Protein AF-A0A5D0UUR9-F1 (afdb_monomer)

Nearest PDB structures (foldseek):
  7r0c-assembly1_A  TM=2.322E-01  e=1.728E+00  Homo sapiens
  8qb9-assembly1_A  TM=2.036E-01  e=1.994E+00  Saccharomyces cerevisiae
  5xr8-assembly1_A  TM=3.661E-01  e=6.906E+00  Homo sapiens

Mean predicted aligned error: 9.91 Å

Sequence (219 aa):
MSGCPGSVRPGIATQAVNAEHLAERYQQFMIVAFGEAILASGGQFAAFGFKPNRVIALVLAFAITALLWRIYFYRAGLLLPAVIAASARPAVFARSASYAHLLMAGGIVLSSVGDEIIINHPFAKPNLVWSAVILCGPAIYLAGRARLDYLSFSRVALSRVIGLLVLVALAPVVAFLPPILIAVVAVVILLIIATSDTVSWQFRPSKPTPPPPRERYRG

Solvent-accessible surface area (backbone atoms only — not comparable to full-atom values): 11690 Å² total; per-residue (Å²): 136,85,79,78,80,77,84,76,75,75,53,72,67,60,47,36,54,54,31,43,58,51,52,50,52,53,51,54,54,49,52,51,42,52,50,50,30,52,50,52,42,49,51,51,49,67,76,74,51,97,45,73,73,35,53,52,27,45,52,42,42,48,46,40,53,52,40,53,50,48,54,53,60,56,70,50,82,83,44,50,40,61,41,44,52,72,39,96,52,47,72,62,49,51,55,55,47,50,54,19,51,52,36,26,43,52,10,43,55,39,27,33,59,19,28,46,47,20,39,77,40,33,82,40,78,50,39,53,68,60,42,48,42,43,47,45,6,58,45,39,23,47,53,16,49,40,52,44,36,30,67,44,40,60,45,59,60,64,61,51,58,49,46,43,50,49,55,60,65,41,47,77,66,40,26,74,35,28,42,42,56,45,43,51,51,51,38,51,53,45,48,52,42,49,49,50,52,58,52,46,47,79,78,48,79,74,73,85,43,60,65,77,80,80,81,72,78,92,123

Secondary structure (DSSP, 8-state):
-PPPPP--PPPHHHHHHHHHHHHHHHHHHHHHHHHHHHHHHHHHHHHH---HHHHHHHHHHHHHHHHHHHHHHHHHHHHHHHHHHT-S-HHHHHHHHHHHHHHHHHHHHHHHHHHHHHHH-TTPPP-HHHHHHHHHHHHHHHHHHHHHHHHHHSS--HHHHHHHHHHHHHHHHHTTS-HHHHHHHHHHHHHHHHHHHHHHHHH--PPP-PPPP------

Radius of gyration: 20.47 Å; Cα co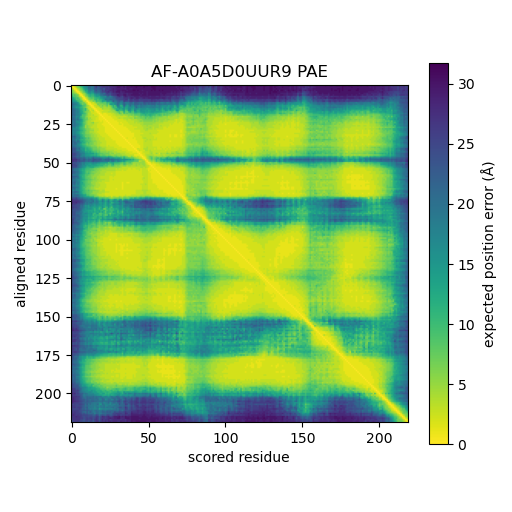ntacts (8 Å, |Δi|>4): 259; chains: 1; bounding box: 64×39×64 Å

Structure (mmCIF, N/CA/C/O backbone):
data_AF-A0A5D0UUR9-F1
#
_entry.id   AF-A0A5D0UUR9-F1
#
loop_
_ato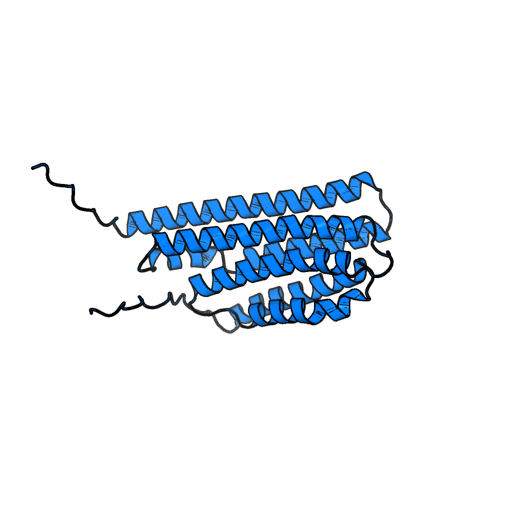m_site.group_PDB
_atom_site.id
_atom_site.type_symbol
_atom_site.label_atom_id
_atom_site.label_alt_id
_atom_site.label_comp_id
_atom_site.label_asym_id
_atom_site.label_entity_id
_atom_site.label_seq_id
_atom_site.pdbx_PDB_ins_code
_atom_site.Cartn_x
_atom_site.Cartn_y
_atom_site.Cartn_z
_atom_site.occupancy
_atom_site.B_iso_or_equiv
_atom_site.auth_seq_id
_atom_site.auth_comp_id
_atom_site.auth_asym_id
_atom_site.auth_atom_id
_atom_site.pdbx_PDB_model_num
ATOM 1 N N . MET A 1 1 ? 46.144 20.597 -26.859 1.00 42.66 1 MET A N 1
ATOM 2 C CA . MET A 1 1 ? 44.738 20.177 -27.055 1.00 42.66 1 MET A CA 1
ATOM 3 C C . MET A 1 1 ? 44.609 18.768 -26.499 1.00 42.66 1 MET A C 1
ATOM 5 O O . MET A 1 1 ? 45.017 17.821 -27.154 1.00 42.66 1 MET A O 1
ATOM 9 N N . SER A 1 2 ? 44.184 18.645 -25.243 1.00 46.72 2 SER A N 1
ATOM 10 C CA . SER A 1 2 ? 44.107 17.363 -24.534 1.00 46.72 2 SER A CA 1
ATOM 11 C C . SER A 1 2 ? 42.832 16.629 -24.948 1.00 46.72 2 SER A C 1
ATOM 13 O O . SER A 1 2 ? 41.733 17.139 -24.740 1.00 46.72 2 SER A O 1
ATOM 15 N N . GLY A 1 3 ? 42.984 15.470 -25.590 1.00 46.88 3 GLY A N 1
ATOM 16 C CA . GLY A 1 3 ? 41.871 14.630 -26.026 1.00 46.88 3 GLY A CA 1
ATOM 17 C C . GLY A 1 3 ? 41.059 14.127 -24.835 1.00 46.88 3 GLY A C 1
ATOM 18 O O . GLY A 1 3 ? 41.612 13.558 -23.896 1.00 46.88 3 GLY A O 1
ATOM 19 N N . CYS A 1 4 ? 39.745 14.348 -24.866 1.00 56.00 4 CYS A N 1
ATOM 20 C CA . CYS A 1 4 ? 38.829 13.736 -23.909 1.00 56.00 4 CYS A CA 1
ATOM 21 C C . CYS A 1 4 ? 38.837 12.206 -24.093 1.00 56.00 4 CYS A C 1
ATOM 23 O O . CYS A 1 4 ? 38.733 11.746 -25.235 1.00 56.00 4 CYS A O 1
ATOM 25 N N . PRO A 1 5 ? 38.925 11.409 -23.012 1.00 57.78 5 PRO A N 1
ATOM 26 C CA . PRO A 1 5 ? 38.877 9.958 -23.110 1.00 57.78 5 PRO A CA 1
ATOM 27 C C . PRO A 1 5 ? 37.501 9.521 -23.615 1.00 57.78 5 PRO A C 1
ATOM 29 O O . PRO A 1 5 ? 36.468 9.982 -23.123 1.00 57.78 5 PRO A O 1
ATOM 32 N N . GLY A 1 6 ? 37.500 8.626 -24.603 1.00 49.22 6 GLY A N 1
ATOM 33 C CA . GLY A 1 6 ? 36.290 8.026 -25.148 1.00 49.22 6 GLY A CA 1
ATOM 34 C C . GLY A 1 6 ? 35.464 7.355 -24.052 1.00 49.22 6 GLY A C 1
ATOM 35 O O . GLY A 1 6 ? 35.994 6.641 -23.200 1.00 49.22 6 GLY A O 1
ATOM 36 N N . SER A 1 7 ? 34.153 7.586 -24.075 1.00 55.91 7 SER A N 1
ATOM 37 C CA . SER A 1 7 ? 33.206 6.901 -23.205 1.00 55.91 7 SER A CA 1
ATOM 38 C C . SER A 1 7 ? 33.196 5.409 -23.543 1.00 55.91 7 SER A C 1
ATOM 40 O O . SER A 1 7 ? 32.555 4.957 -24.492 1.00 55.91 7 SER A O 1
ATOM 42 N N . VAL A 1 8 ? 33.944 4.624 -22.768 1.00 60.78 8 VAL A N 1
ATOM 43 C CA . VAL A 1 8 ? 33.889 3.164 -22.835 1.00 60.78 8 VAL A CA 1
ATOM 44 C C . VAL A 1 8 ? 32.471 2.757 -22.447 1.00 60.78 8 VAL A C 1
ATOM 46 O O . VAL A 1 8 ? 32.043 2.949 -21.307 1.00 60.78 8 VAL A O 1
ATOM 49 N N . ARG A 1 9 ? 31.707 2.235 -23.413 1.00 58.38 9 ARG A N 1
ATOM 50 C CA . ARG A 1 9 ? 30.417 1.610 -23.119 1.00 58.38 9 ARG A CA 1
ATOM 51 C C . ARG A 1 9 ? 30.704 0.406 -22.219 1.00 58.38 9 ARG A C 1
ATOM 53 O O . ARG A 1 9 ? 31.505 -0.438 -22.622 1.00 58.38 9 ARG A O 1
ATOM 60 N N . PRO A 1 10 ? 30.116 0.325 -21.015 1.00 58.34 10 PRO A N 1
ATOM 61 C CA . PRO A 1 10 ? 30.354 -0.809 -20.135 1.00 58.34 10 PRO A CA 1
ATOM 62 C C . PRO A 1 10 ? 29.963 -2.106 -20.849 1.00 58.34 10 PRO A C 1
ATOM 64 O O . PRO A 1 10 ? 28.965 -2.150 -21.572 1.00 58.34 10 PRO A O 1
ATOM 67 N N . GLY A 1 11 ? 30.766 -3.155 -20.661 1.00 67.00 11 GLY A N 1
ATOM 68 C CA . GLY A 1 11 ? 30.453 -4.482 -21.182 1.00 67.00 11 GLY A CA 1
ATOM 69 C C . GLY A 1 11 ? 29.135 -5.002 -20.602 1.00 67.00 11 GLY A C 1
ATOM 70 O O . GLY A 1 11 ? 28.761 -4.660 -19.478 1.00 67.00 11 GLY A O 1
ATOM 71 N N . ILE A 1 12 ? 28.439 -5.857 -21.357 1.00 63.25 12 ILE A N 1
ATOM 72 C CA . ILE A 1 12 ? 27.121 -6.411 -20.989 1.00 63.25 12 ILE A CA 1
ATOM 73 C C . ILE A 1 12 ? 27.153 -7.063 -19.591 1.00 63.25 12 ILE A C 1
ATOM 75 O O . ILE A 1 12 ? 26.223 -6.887 -18.807 1.00 63.25 12 ILE A O 1
ATOM 79 N N . ALA A 1 13 ? 28.256 -7.735 -19.240 1.00 65.25 13 ALA A N 1
ATOM 80 C CA . ALA A 1 13 ? 28.459 -8.337 -17.921 1.00 65.25 13 ALA A CA 1
ATOM 81 C C . ALA A 1 13 ? 28.504 -7.297 -16.784 1.00 65.25 13 ALA A C 1
ATOM 83 O O . ALA A 1 13 ? 27.820 -7.452 -15.776 1.00 65.25 13 ALA A O 1
ATOM 84 N N . THR A 1 14 ? 29.239 -6.193 -16.954 1.00 69.69 14 THR A N 1
ATOM 85 C CA . THR A 1 14 ? 29.324 -5.112 -15.954 1.00 69.69 14 THR A CA 1
ATOM 86 C C . THR A 1 14 ? 27.973 -4.419 -15.761 1.00 69.69 14 THR A C 1
ATOM 88 O O . THR A 1 14 ? 27.613 -4.032 -14.650 1.00 69.69 14 THR A O 1
ATOM 91 N N . GLN A 1 15 ? 27.192 -4.287 -16.836 1.00 67.81 15 GLN A N 1
ATOM 92 C CA . GLN A 1 15 ? 25.845 -3.725 -16.778 1.00 67.81 15 GLN A CA 1
ATOM 93 C C . GLN A 1 15 ? 24.865 -4.633 -16.017 1.00 67.81 15 GLN A C 1
ATOM 95 O O . GLN A 1 15 ? 24.049 -4.122 -15.250 1.00 67.81 15 GLN A O 1
ATOM 100 N N . ALA A 1 16 ? 24.960 -5.955 -16.187 1.00 67.56 16 ALA A N 1
ATOM 101 C CA . ALA A 1 16 ? 24.141 -6.922 -15.456 1.00 67.56 16 ALA A CA 1
ATOM 102 C C . ALA A 1 16 ? 24.462 -6.935 -13.950 1.00 67.56 16 ALA A C 1
ATOM 104 O O . ALA A 1 16 ? 23.550 -6.840 -13.132 1.00 67.56 16 ALA A O 1
ATOM 105 N N . VAL A 1 17 ? 25.749 -6.940 -13.584 1.00 72.38 17 VAL A N 1
ATOM 106 C CA . VAL A 1 17 ? 26.187 -6.903 -12.175 1.00 72.38 17 VAL A CA 1
ATOM 107 C C . VAL A 1 17 ? 25.712 -5.624 -11.476 1.00 72.38 17 VAL A C 1
ATOM 109 O O . VAL A 1 17 ? 25.183 -5.678 -10.367 1.00 72.38 17 VAL A O 1
ATOM 112 N N . ASN A 1 18 ? 25.829 -4.464 -12.130 1.00 74.75 18 ASN A N 1
ATOM 113 C CA . ASN A 1 18 ? 2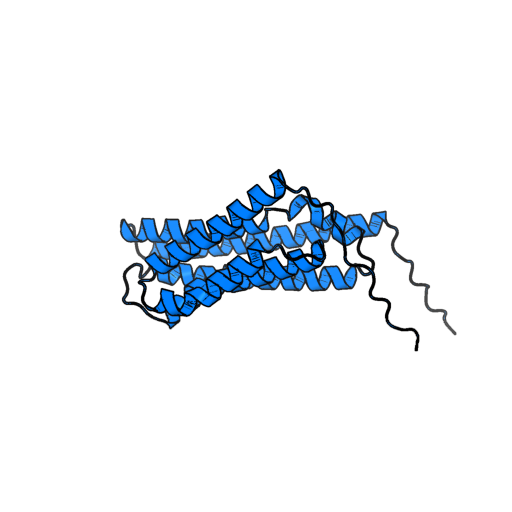5.340 -3.200 -11.567 1.00 74.75 18 ASN A CA 1
ATOM 114 C C . ASN A 1 18 ? 23.812 -3.180 -11.389 1.00 74.75 18 ASN A C 1
ATOM 116 O O . ASN A 1 18 ? 23.310 -2.569 -10.445 1.00 74.75 18 ASN A O 1
ATOM 120 N N . ALA A 1 19 ? 23.067 -3.832 -12.286 1.00 70.94 19 ALA A N 1
ATOM 121 C CA . ALA A 1 19 ? 21.615 -3.948 -12.190 1.00 70.94 19 ALA A CA 1
ATOM 122 C C . ALA A 1 19 ? 21.176 -4.796 -10.988 1.00 70.94 19 ALA A C 1
ATOM 124 O O . ALA A 1 19 ? 20.230 -4.427 -10.293 1.00 70.94 19 ALA A O 1
ATOM 125 N N . GLU A 1 20 ? 21.877 -5.899 -10.735 1.00 77.62 20 GLU A N 1
ATOM 126 C CA . GLU A 1 20 ? 21.632 -6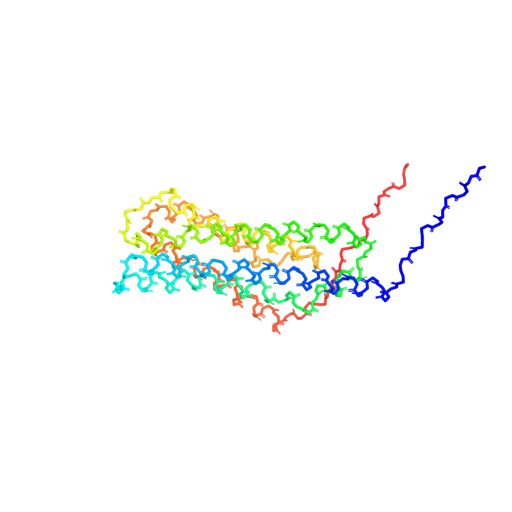.791 -9.601 1.00 77.62 20 GLU A CA 1
ATOM 127 C C . GLU A 1 20 ? 21.885 -6.087 -8.262 1.00 77.62 20 GLU A C 1
ATOM 129 O O . GLU A 1 20 ? 20.995 -6.044 -7.415 1.00 77.62 20 GLU A O 1
ATOM 134 N N . HIS A 1 21 ? 23.026 -5.406 -8.120 1.00 83.81 21 HIS A N 1
ATOM 135 C CA . HIS A 1 21 ? 23.342 -4.637 -6.910 1.00 83.81 21 HIS A CA 1
ATOM 136 C C . HIS A 1 21 ? 22.329 -3.512 -6.642 1.00 83.81 21 HIS A C 1
ATOM 138 O O . HIS A 1 21 ? 21.994 -3.220 -5.494 1.00 83.81 21 HIS A O 1
ATOM 144 N N . LEU A 1 22 ? 21.829 -2.843 -7.688 1.00 81.50 22 LEU A N 1
ATOM 145 C CA . LEU A 1 22 ? 20.779 -1.832 -7.528 1.00 81.50 22 LEU A CA 1
ATOM 146 C C . LEU A 1 22 ? 19.453 -2.454 -7.077 1.00 81.50 22 LEU A C 1
ATOM 148 O O . LEU A 1 22 ? 18.794 -1.894 -6.201 1.00 81.50 22 LEU A O 1
ATOM 152 N N . ALA A 1 23 ? 19.072 -3.598 -7.648 1.00 80.06 23 ALA A N 1
ATOM 153 C CA . ALA A 1 23 ? 17.872 -4.324 -7.242 1.00 80.06 23 ALA A CA 1
ATOM 154 C C . ALA A 1 23 ? 17.944 -4.752 -5.768 1.00 80.06 23 ALA A C 1
ATOM 156 O O . ALA A 1 23 ? 16.978 -4.553 -5.029 1.00 80.06 23 ALA A O 1
ATOM 157 N N . GLU A 1 24 ? 19.101 -5.245 -5.323 1.00 85.62 24 GLU A N 1
ATOM 158 C CA . GLU A 1 24 ? 19.341 -5.606 -3.925 1.00 85.62 24 GLU A CA 1
ATOM 159 C C . GLU A 1 24 ? 19.148 -4.407 -2.988 1.00 85.62 24 GLU A C 1
ATOM 161 O O . GLU A 1 24 ? 18.409 -4.498 -2.007 1.00 85.62 24 GLU A O 1
ATOM 166 N N . ARG A 1 25 ? 19.720 -3.243 -3.324 1.00 90.75 25 ARG A N 1
ATOM 167 C CA . ARG A 1 25 ? 19.555 -2.013 -2.527 1.00 90.75 25 ARG A CA 1
ATOM 168 C C . ARG A 1 25 ? 18.096 -1.583 -2.410 1.00 90.75 25 ARG A C 1
ATOM 170 O O . ARG A 1 25 ? 17.661 -1.188 -1.330 1.00 90.75 25 ARG A O 1
ATOM 177 N N . TYR A 1 26 ? 17.326 -1.657 -3.497 1.00 88.00 26 TYR A N 1
ATOM 178 C CA . TYR A 1 26 ? 15.896 -1.345 -3.443 1.00 88.00 26 TYR A CA 1
ATOM 179 C C . TYR A 1 26 ? 15.133 -2.331 -2.557 1.00 88.00 26 TYR A C 1
ATOM 181 O O . TYR A 1 26 ? 14.267 -1.920 -1.787 1.00 88.00 26 TYR A O 1
ATOM 189 N N . GLN A 1 27 ? 15.472 -3.619 -2.619 1.00 88.94 27 GLN A N 1
ATOM 190 C CA . GLN A 1 27 ? 14.879 -4.630 -1.751 1.00 88.94 27 GLN A CA 1
ATOM 191 C C . GLN A 1 27 ? 15.210 -4.383 -0.277 1.00 88.94 27 GLN A C 1
ATOM 193 O O . GLN A 1 27 ? 14.298 -4.401 0.545 1.00 88.94 27 GLN A O 1
ATOM 198 N N . GLN A 1 28 ? 16.470 -4.100 0.053 1.00 92.19 28 GLN A N 1
ATOM 199 C CA . GLN A 1 28 ? 16.895 -3.764 1.414 1.00 92.19 28 GLN A CA 1
ATOM 200 C C . GLN A 1 28 ? 16.144 -2.539 1.945 1.00 92.19 28 GLN A C 1
ATOM 202 O O . GLN A 1 28 ? 15.579 -2.586 3.035 1.00 92.19 28 GLN A O 1
ATOM 207 N N . PHE A 1 29 ? 16.056 -1.473 1.146 1.00 93.00 29 PHE A N 1
ATOM 208 C CA . PHE A 1 29 ? 15.317 -0.265 1.511 1.00 93.00 29 PHE A CA 1
ATOM 209 C C . PHE A 1 29 ? 13.837 -0.548 1.804 1.00 93.00 29 PHE A C 1
ATOM 211 O O . PHE A 1 29 ? 13.295 -0.075 2.801 1.00 93.00 29 PHE A O 1
ATOM 218 N N . MET A 1 30 ? 13.185 -1.364 0.974 1.00 93.19 30 MET A N 1
ATOM 219 C CA . MET A 1 30 ? 11.782 -1.725 1.180 1.00 93.19 30 MET A CA 1
ATOM 220 C C . MET A 1 30 ? 11.582 -2.619 2.406 1.00 93.19 30 MET A C 1
ATOM 222 O O . MET A 1 30 ? 10.599 -2.437 3.119 1.00 93.19 30 MET A O 1
ATOM 226 N N . ILE A 1 31 ? 12.503 -3.547 2.687 1.00 94.19 31 ILE A N 1
ATOM 227 C CA . ILE A 1 31 ? 12.471 -4.361 3.914 1.00 94.19 31 ILE A CA 1
ATOM 228 C C . ILE A 1 31 ? 12.527 -3.460 5.150 1.00 94.19 31 ILE A C 1
ATOM 230 O O . ILE A 1 31 ? 11.724 -3.645 6.060 1.00 94.19 31 ILE A O 1
ATOM 234 N N . VAL A 1 32 ? 13.416 -2.462 5.160 1.00 95.94 32 VAL A N 1
ATOM 235 C CA . VAL A 1 32 ? 13.508 -1.489 6.260 1.00 95.94 32 VAL A CA 1
ATOM 236 C C . VAL A 1 32 ? 12.204 -0.705 6.405 1.00 95.94 32 VAL A C 1
ATOM 238 O O . VAL A 1 32 ? 11.679 -0.617 7.509 1.00 95.94 32 VAL A O 1
ATOM 241 N N . ALA A 1 33 ? 11.631 -0.202 5.306 1.00 96.00 33 ALA A N 1
ATOM 242 C CA . ALA A 1 33 ? 10.366 0.535 5.348 1.00 96.00 33 ALA A CA 1
ATOM 243 C C . ALA A 1 33 ? 9.202 -0.309 5.906 1.00 96.00 33 ALA A C 1
ATOM 245 O O . ALA A 1 33 ? 8.415 0.180 6.713 1.00 96.00 33 ALA A O 1
ATOM 246 N N . PHE A 1 34 ? 9.101 -1.583 5.512 1.00 96.06 34 PHE A N 1
ATOM 247 C CA . PHE A 1 34 ? 8.108 -2.503 6.074 1.00 96.06 34 PHE A CA 1
ATOM 248 C C . PHE A 1 34 ? 8.365 -2.802 7.553 1.00 96.06 34 PHE A C 1
ATOM 250 O O . PHE A 1 34 ? 7.416 -2.841 8.333 1.00 96.06 34 PHE A O 1
ATOM 257 N N . GLY A 1 35 ? 9.628 -2.993 7.941 1.00 95.81 35 GLY A N 1
ATOM 258 C CA . GLY A 1 35 ? 10.014 -3.187 9.337 1.00 95.81 35 GLY A CA 1
ATOM 259 C C . GLY A 1 35 ? 9.592 -2.009 10.211 1.00 95.81 35 GLY A C 1
ATOM 260 O O . GLY A 1 35 ? 8.958 -2.214 11.242 1.00 95.81 35 GLY A O 1
ATOM 261 N N . GLU A 1 36 ? 9.855 -0.786 9.753 1.00 96.06 36 GLU A N 1
ATOM 262 C CA . GLU A 1 36 ? 9.478 0.440 10.460 1.00 96.06 36 GLU A CA 1
ATOM 263 C C . GLU A 1 36 ? 7.958 0.563 10.635 1.00 96.06 36 GLU A C 1
ATOM 265 O O . GLU A 1 36 ? 7.486 0.847 11.732 1.00 96.06 36 GLU A O 1
ATOM 270 N N . ALA A 1 37 ? 7.166 0.265 9.598 1.00 94.56 37 ALA A N 1
ATOM 271 C CA . ALA A 1 37 ? 5.704 0.292 9.700 1.00 94.56 37 ALA A CA 1
ATOM 272 C C . ALA A 1 37 ? 5.149 -0.742 10.701 1.00 94.56 37 ALA A C 1
ATOM 274 O O . ALA A 1 37 ? 4.213 -0.448 11.453 1.00 94.56 37 ALA A O 1
ATOM 275 N N . ILE A 1 38 ? 5.742 -1.942 10.751 1.00 94.06 38 ILE A N 1
ATOM 276 C CA . ILE A 1 38 ? 5.371 -2.984 11.722 1.00 94.06 38 ILE A CA 1
ATOM 277 C C . ILE A 1 38 ? 5.730 -2.544 13.146 1.00 94.06 38 ILE A C 1
ATOM 279 O O . ILE A 1 38 ? 4.906 -2.687 14.051 1.00 94.06 38 ILE A O 1
ATOM 283 N N . LEU A 1 39 ? 6.931 -1.991 13.351 1.00 94.88 39 LEU A N 1
ATOM 284 C CA . LEU A 1 39 ? 7.368 -1.479 14.653 1.00 94.88 39 LEU A CA 1
ATOM 285 C C . LEU A 1 39 ? 6.486 -0.322 15.128 1.00 94.88 39 LEU A C 1
ATOM 287 O O . LEU A 1 39 ? 6.065 -0.323 16.284 1.00 94.88 39 LEU A O 1
ATOM 291 N N . ALA A 1 40 ? 6.140 0.611 14.237 1.00 93.19 40 ALA A N 1
ATOM 292 C CA . ALA A 1 40 ? 5.228 1.711 14.533 1.00 93.19 40 ALA A CA 1
ATOM 293 C C . ALA A 1 40 ? 3.856 1.192 14.994 1.00 93.19 40 ALA A C 1
ATOM 295 O O . ALA A 1 40 ? 3.376 1.575 16.062 1.00 93.19 40 ALA A O 1
ATOM 296 N N . SER A 1 41 ? 3.262 0.249 14.255 1.00 90.88 41 SER A N 1
ATOM 297 C CA . SER A 1 41 ? 1.981 -0.376 14.621 1.00 90.88 41 SER A CA 1
ATOM 298 C C . SER A 1 41 ? 2.046 -1.115 15.963 1.00 90.88 41 SER A C 1
ATOM 300 O O . SER A 1 41 ? 1.147 -0.992 16.799 1.00 90.88 41 SER A O 1
ATOM 302 N N . GLY A 1 42 ? 3.127 -1.866 16.201 1.00 89.50 42 GLY A N 1
ATOM 303 C CA . GLY A 1 42 ? 3.360 -2.571 17.462 1.00 89.50 42 GLY A CA 1
ATOM 304 C C . GLY A 1 42 ? 3.522 -1.620 18.649 1.00 89.50 42 GLY A C 1
ATOM 305 O O . GLY A 1 42 ? 2.959 -1.870 19.715 1.00 89.50 42 GLY A O 1
ATOM 306 N N . GLY A 1 43 ? 4.226 -0.501 18.453 1.00 89.75 43 GLY A N 1
ATOM 307 C CA . GLY A 1 43 ? 4.396 0.551 19.455 1.00 89.75 43 GLY A CA 1
ATOM 308 C C . GLY A 1 43 ? 3.070 1.189 19.866 1.00 89.75 43 GLY A C 1
ATOM 309 O O . GLY A 1 43 ? 2.802 1.324 21.060 1.00 89.75 43 GLY A O 1
ATOM 310 N N . GLN A 1 44 ? 2.200 1.489 18.895 1.00 86.19 44 GLN A N 1
ATOM 311 C CA . GLN A 1 44 ? 0.845 1.985 19.166 1.00 86.19 44 GLN A CA 1
ATOM 312 C C . GLN A 1 44 ? 0.050 0.984 20.012 1.00 86.19 44 GLN A C 1
ATOM 314 O O . GLN A 1 44 ? -0.522 1.330 21.044 1.00 86.19 44 GLN A O 1
ATOM 319 N N . PHE A 1 45 ? 0.064 -0.294 19.643 1.00 84.44 45 PHE A N 1
ATOM 320 C CA . PHE A 1 45 ? -0.656 -1.313 20.403 1.00 84.44 45 PHE A CA 1
ATOM 321 C C . PHE A 1 45 ? -0.123 -1.481 21.839 1.00 84.44 45 PHE A C 1
ATOM 323 O O . PHE A 1 45 ? -0.913 -1.558 22.787 1.00 84.44 45 PHE A O 1
ATOM 330 N N . ALA A 1 46 ? 1.202 -1.484 22.015 1.00 86.88 46 ALA A N 1
ATOM 331 C CA . ALA A 1 46 ? 1.847 -1.611 23.321 1.00 86.88 46 ALA A CA 1
ATOM 332 C C . ALA A 1 46 ? 1.516 -0.441 24.264 1.00 86.88 46 ALA A C 1
ATOM 334 O O . ALA A 1 46 ? 1.311 -0.661 25.457 1.00 86.88 46 ALA A O 1
ATOM 335 N N . ALA A 1 47 ? 1.409 0.781 23.736 1.00 81.88 47 ALA A N 1
ATOM 336 C CA . ALA A 1 47 ? 1.141 1.981 24.528 1.00 81.88 47 ALA A CA 1
ATOM 337 C C . ALA A 1 47 ? -0.280 2.030 25.116 1.00 81.88 47 ALA A C 1
ATOM 339 O O . ALA A 1 47 ? -0.483 2.590 26.192 1.00 81.88 47 ALA A O 1
ATOM 340 N N . PHE A 1 48 ? -1.275 1.448 24.434 1.00 72.56 48 PHE A N 1
ATOM 341 C CA . PHE A 1 48 ? -2.684 1.635 24.799 1.00 72.56 48 PHE A CA 1
ATOM 342 C C . PHE A 1 48 ? -3.392 0.367 25.324 1.00 72.56 48 PHE A C 1
ATOM 344 O O . PHE A 1 48 ? -4.503 0.470 25.853 1.00 72.56 48 PHE A O 1
ATOM 351 N N . GLY A 1 49 ? -2.774 -0.814 25.254 1.00 71.81 49 GLY A N 1
ATOM 352 C CA . GLY A 1 49 ? -3.191 -2.013 25.998 1.00 71.81 49 GLY A CA 1
ATOM 353 C C . GLY A 1 49 ? -4.133 -2.993 25.276 1.00 71.81 49 GLY A C 1
ATOM 354 O O . GLY A 1 49 ? -4.778 -2.685 24.270 1.00 71.81 49 GLY A O 1
ATOM 355 N N . PHE A 1 50 ? -4.234 -4.201 25.843 1.00 76.50 50 PHE A N 1
ATOM 356 C CA . PHE A 1 50 ? -4.823 -5.412 25.249 1.00 76.50 50 PHE A CA 1
ATOM 357 C C . PHE A 1 50 ? -6.356 -5.489 25.365 1.00 76.50 50 PHE A C 1
ATOM 359 O O . PHE A 1 50 ? -6.907 -6.326 26.079 1.00 76.50 50 PHE A O 1
ATOM 366 N N . LYS A 1 51 ? -7.082 -4.631 24.642 1.00 85.62 51 LYS A N 1
ATOM 367 C CA . LYS A 1 51 ? -8.535 -4.812 24.447 1.00 85.62 51 LYS A CA 1
ATOM 368 C C . LYS A 1 51 ? -8.800 -5.674 23.204 1.00 85.62 51 LYS A C 1
ATOM 370 O O . LYS A 1 51 ? -8.164 -5.412 22.183 1.00 85.62 51 LYS A O 1
ATOM 375 N N . PRO A 1 52 ? -9.776 -6.607 23.210 1.00 85.25 52 PRO A N 1
ATOM 376 C CA . PRO A 1 52 ? -10.081 -7.462 22.050 1.00 85.25 52 PRO A CA 1
ATOM 377 C C . PRO A 1 52 ? -10.282 -6.674 20.748 1.00 85.25 52 PRO A C 1
ATOM 379 O O . PRO A 1 52 ? -9.733 -7.006 19.703 1.00 85.25 52 PRO A O 1
ATOM 382 N N . ASN A 1 53 ? -10.977 -5.544 20.848 1.00 87.44 53 ASN A N 1
ATOM 383 C CA . ASN A 1 53 ? -11.214 -4.615 19.746 1.00 87.44 53 ASN A CA 1
ATOM 384 C C . ASN A 1 53 ? -9.922 -4.073 19.113 1.00 87.44 53 ASN A C 1
ATOM 386 O O . ASN A 1 53 ? -9.845 -3.914 17.898 1.00 87.44 53 ASN A O 1
ATOM 390 N N . ARG A 1 54 ? -8.901 -3.804 19.933 1.00 88.00 54 ARG A N 1
ATOM 391 C CA . ARG A 1 54 ? -7.593 -3.331 19.465 1.00 88.00 54 ARG A CA 1
ATOM 392 C C . ARG A 1 54 ? -6.748 -4.447 18.884 1.00 88.00 54 ARG A C 1
ATOM 394 O O . ARG A 1 54 ? -5.984 -4.191 17.968 1.00 88.00 54 ARG A O 1
ATOM 401 N N . VAL A 1 55 ? -6.912 -5.674 19.375 1.00 92.00 55 VAL A N 1
ATOM 402 C CA . VAL A 1 55 ? -6.268 -6.850 18.777 1.00 92.00 55 VAL A CA 1
ATOM 403 C C . VAL A 1 55 ? -6.767 -7.037 17.347 1.00 92.00 55 VAL A C 1
ATOM 405 O O . VAL A 1 55 ? -5.959 -7.178 16.438 1.00 92.00 55 VAL A O 1
ATOM 408 N N . ILE A 1 56 ? -8.082 -6.953 17.119 1.00 93.88 56 ILE A N 1
ATOM 409 C CA . ILE A 1 56 ? -8.657 -7.037 15.766 1.00 93.88 56 ILE A CA 1
ATOM 410 C C . ILE A 1 56 ? -8.137 -5.894 14.883 1.00 93.88 56 ILE A C 1
ATOM 412 O O . ILE A 1 56 ? -7.728 -6.130 13.749 1.00 93.88 56 ILE A O 1
ATOM 416 N N . ALA A 1 57 ? -8.112 -4.667 15.408 1.00 94.12 57 ALA A N 1
ATOM 417 C CA . ALA A 1 57 ? -7.588 -3.505 14.695 1.00 94.12 57 ALA A CA 1
ATOM 418 C C . ALA A 1 57 ? -6.107 -3.672 14.305 1.00 94.12 57 ALA A C 1
ATOM 420 O O . ALA A 1 57 ? -5.743 -3.417 13.159 1.00 94.12 57 ALA A O 1
ATOM 421 N N . LEU A 1 58 ? -5.276 -4.176 15.224 1.00 94.06 58 LEU A N 1
ATOM 422 C CA . LEU A 1 58 ? -3.870 -4.493 14.971 1.00 94.06 58 LEU A CA 1
ATOM 423 C C . LEU A 1 58 ? -3.722 -5.576 13.900 1.00 94.06 58 LEU A C 1
ATOM 425 O O . LEU A 1 58 ? -2.885 -5.446 13.014 1.00 94.06 58 LEU A O 1
ATOM 429 N N . VAL A 1 59 ? -4.536 -6.633 13.952 1.00 95.62 59 VAL A N 1
ATOM 430 C CA . VAL A 1 59 ?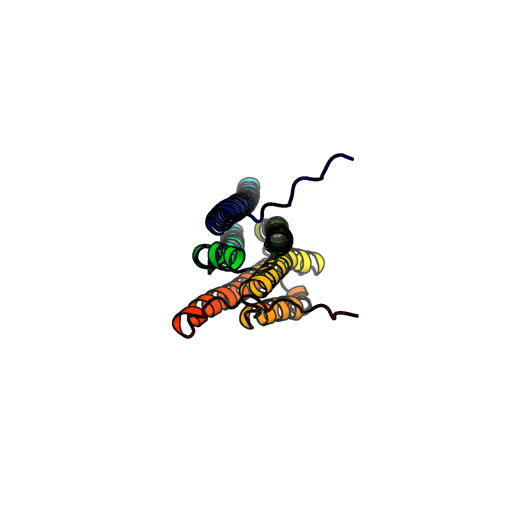 -4.515 -7.701 12.941 1.00 95.62 59 VAL A CA 1
ATOM 431 C C . VAL A 1 59 ? -4.858 -7.147 11.558 1.00 95.62 59 VAL A C 1
ATOM 433 O O . VAL A 1 59 ? -4.214 -7.529 10.584 1.00 95.62 59 VAL A O 1
ATOM 436 N N . LEU A 1 60 ? -5.822 -6.228 11.453 1.00 96.25 60 LEU A N 1
ATOM 437 C CA . LEU A 1 60 ? -6.165 -5.575 10.186 1.00 96.25 60 LEU A CA 1
ATOM 438 C C . LEU A 1 60 ? -5.032 -4.673 9.675 1.00 96.25 60 LEU A C 1
ATOM 440 O O . LEU A 1 60 ? -4.656 -4.798 8.512 1.00 96.25 60 LEU A O 1
ATOM 444 N N . ALA A 1 61 ? -4.452 -3.825 10.529 1.00 95.25 61 ALA A N 1
ATOM 445 C CA . ALA A 1 61 ? -3.288 -2.991 10.199 1.00 95.25 61 ALA A CA 1
ATOM 446 C C . ALA A 1 61 ? -2.091 -3.838 9.721 1.00 95.25 61 ALA A C 1
ATOM 448 O O . ALA A 1 61 ? -1.501 -3.610 8.660 1.00 95.25 61 ALA A O 1
ATOM 449 N N . PHE A 1 62 ? -1.795 -4.916 10.450 1.00 95.38 62 PHE A N 1
ATOM 450 C CA . PHE A 1 62 ? -0.763 -5.874 10.073 1.00 95.38 62 PHE A CA 1
ATOM 451 C C . PHE A 1 62 ? -1.083 -6.567 8.743 1.00 95.38 62 PHE A C 1
ATOM 453 O O . PHE A 1 62 ? -0.200 -6.718 7.901 1.00 95.38 62 PHE A O 1
ATOM 460 N N . ALA A 1 63 ? -2.342 -6.952 8.512 1.00 97.06 63 ALA A N 1
ATOM 461 C CA . ALA A 1 63 ? -2.774 -7.555 7.255 1.00 97.06 63 ALA A CA 1
ATOM 462 C C . ALA A 1 63 ? -2.615 -6.594 6.067 1.00 97.06 63 ALA A C 1
ATOM 464 O O . ALA A 1 63 ? -2.172 -7.034 5.006 1.00 97.06 63 ALA A O 1
ATOM 465 N N . ILE A 1 64 ? -2.912 -5.298 6.231 1.00 96.12 64 ILE A N 1
ATOM 466 C CA . ILE A 1 64 ? -2.641 -4.267 5.214 1.00 96.12 64 ILE A CA 1
ATOM 467 C C . ILE A 1 64 ? -1.149 -4.275 4.879 1.00 96.12 64 ILE A C 1
ATOM 469 O O . ILE A 1 64 ? -0.784 -4.498 3.724 1.00 96.12 64 ILE A O 1
ATOM 473 N N . THR A 1 65 ? -0.283 -4.134 5.884 1.00 95.81 65 THR A N 1
ATOM 474 C CA . THR A 1 65 ? 1.177 -4.121 5.695 1.00 95.81 65 THR A CA 1
ATOM 475 C C . THR A 1 65 ? 1.687 -5.405 5.030 1.00 95.81 65 THR A C 1
ATOM 477 O O . THR A 1 65 ? 2.457 -5.345 4.068 1.00 95.81 65 THR A O 1
ATOM 480 N N . ALA A 1 66 ? 1.206 -6.574 5.459 1.00 95.56 66 ALA A N 1
ATOM 481 C CA . ALA A 1 66 ? 1.563 -7.869 4.882 1.00 95.56 66 ALA A CA 1
ATOM 482 C C . ALA A 1 66 ? 1.090 -8.025 3.425 1.00 95.56 66 ALA A C 1
ATOM 484 O O . ALA A 1 66 ? 1.792 -8.616 2.601 1.00 95.56 66 ALA A O 1
ATOM 485 N N . LEU A 1 67 ? -0.079 -7.484 3.072 1.00 94.88 67 LEU A N 1
ATOM 486 C CA . LEU A 1 67 ? -0.582 -7.494 1.698 1.00 94.88 67 LEU A CA 1
ATOM 487 C C . LEU A 1 67 ? 0.206 -6.543 0.797 1.00 94.88 67 LEU A C 1
ATOM 489 O O . LEU A 1 67 ? 0.545 -6.928 -0.322 1.00 94.88 67 LEU A O 1
ATOM 493 N N . LEU A 1 68 ? 0.562 -5.348 1.277 1.00 93.81 68 LEU A N 1
ATOM 494 C CA . LEU A 1 68 ? 1.481 -4.455 0.565 1.00 93.81 68 LEU A CA 1
ATOM 495 C C . LEU A 1 68 ? 2.830 -5.155 0.344 1.00 93.81 68 LEU A C 1
ATOM 497 O O . LEU A 1 68 ? 3.338 -5.187 -0.775 1.00 93.81 68 LEU A O 1
ATOM 501 N N . TRP A 1 69 ? 3.379 -5.804 1.370 1.00 93.38 69 TRP A N 1
ATOM 502 C CA . TRP A 1 69 ? 4.601 -6.605 1.256 1.00 93.38 69 TRP A CA 1
ATOM 503 C C . TRP A 1 69 ? 4.473 -7.710 0.204 1.00 93.38 69 TRP A C 1
ATOM 505 O O . TRP A 1 69 ? 5.314 -7.817 -0.692 1.00 93.38 69 TRP A O 1
ATOM 515 N N . ARG A 1 70 ? 3.374 -8.472 0.228 1.00 91.44 70 ARG A N 1
ATOM 516 C CA . ARG A 1 70 ? 3.085 -9.493 -0.787 1.00 91.44 70 ARG A CA 1
ATOM 517 C C . ARG A 1 70 ? 3.055 -8.891 -2.191 1.00 91.44 70 ARG A C 1
ATOM 519 O O . ARG A 1 70 ? 3.679 -9.447 -3.086 1.00 91.44 70 ARG A O 1
ATOM 526 N N . ILE A 1 71 ? 2.374 -7.765 -2.395 1.00 87.50 71 ILE A N 1
ATOM 527 C CA . ILE A 1 71 ? 2.273 -7.085 -3.698 1.00 87.50 71 ILE A CA 1
ATOM 528 C C . ILE A 1 71 ? 3.648 -6.589 -4.189 1.00 87.50 71 ILE A C 1
ATOM 530 O O . ILE A 1 71 ? 3.917 -6.616 -5.400 1.00 87.50 71 ILE A O 1
ATOM 534 N N . TYR A 1 72 ? 4.532 -6.170 -3.274 1.00 86.56 72 TYR A N 1
ATOM 535 C CA . TYR A 1 72 ? 5.916 -5.805 -3.595 1.00 86.56 72 TYR A CA 1
ATOM 536 C C . TYR A 1 72 ? 6.692 -7.016 -4.113 1.00 86.56 72 TYR A C 1
ATOM 538 O O . TYR A 1 72 ? 7.179 -7.005 -5.245 1.00 86.56 72 TYR A O 1
ATOM 546 N N . PHE A 1 73 ? 6.789 -8.057 -3.281 1.00 80.38 73 PHE A N 1
ATOM 547 C CA . PHE A 1 73 ? 7.642 -9.219 -3.531 1.00 80.38 73 PHE A CA 1
ATOM 548 C C . PHE A 1 73 ? 7.129 -10.090 -4.673 1.00 80.38 73 PHE A C 1
ATOM 550 O O . PHE A 1 73 ? 7.918 -10.710 -5.390 1.00 80.38 73 PHE A O 1
ATOM 557 N N . TYR A 1 74 ? 5.822 -10.078 -4.918 1.00 71.81 74 TYR A N 1
ATOM 558 C CA . TYR A 1 74 ? 5.241 -10.687 -6.100 1.00 71.81 74 TYR A CA 1
ATOM 559 C C . TYR A 1 74 ? 5.859 -10.073 -7.371 1.00 71.81 74 TYR A C 1
ATOM 561 O O . TYR A 1 74 ? 5.773 -8.873 -7.564 1.00 71.81 74 TYR A O 1
ATOM 569 N N . ARG A 1 75 ? 6.504 -10.854 -8.251 1.00 61.47 75 ARG A N 1
ATOM 570 C CA . ARG A 1 75 ? 7.280 -10.425 -9.453 1.00 61.47 75 ARG A CA 1
ATOM 571 C C . ARG A 1 75 ? 8.615 -9.684 -9.251 1.00 61.47 75 ARG A C 1
ATOM 573 O O . ARG A 1 75 ? 9.422 -9.745 -10.178 1.00 61.47 75 ARG A O 1
ATOM 580 N N . ALA A 1 76 ? 8.880 -8.991 -8.136 1.00 53.75 76 ALA A N 1
ATOM 581 C CA . ALA A 1 76 ? 10.047 -8.093 -8.044 1.00 53.75 76 ALA A CA 1
ATOM 582 C C . ALA A 1 76 ? 11.410 -8.812 -8.140 1.00 53.75 76 ALA A C 1
ATOM 584 O O . ALA A 1 76 ? 12.319 -8.289 -8.779 1.00 53.75 76 ALA A O 1
ATOM 585 N N . GLY A 1 77 ? 11.535 -10.021 -7.581 1.00 49.16 77 GLY A N 1
ATOM 586 C CA . GLY A 1 77 ? 12.822 -10.729 -7.510 1.00 49.16 77 GLY A CA 1
ATOM 587 C C . GLY A 1 77 ? 13.309 -11.364 -8.819 1.00 49.16 77 GLY A C 1
ATOM 588 O O . GLY A 1 77 ? 14.509 -11.464 -9.032 1.00 49.16 77 GLY A O 1
ATOM 589 N N . LEU A 1 78 ? 12.410 -11.777 -9.721 1.00 50.88 78 LEU A N 1
ATOM 590 C CA . LEU A 1 78 ? 12.797 -12.607 -10.877 1.00 50.88 78 LEU A CA 1
ATOM 591 C C . LEU A 1 78 ? 13.026 -11.828 -12.178 1.00 50.88 78 LEU A C 1
ATOM 593 O O . LEU A 1 78 ? 13.625 -12.362 -13.106 1.00 50.88 78 LEU A O 1
ATOM 597 N N . LEU A 1 79 ? 12.525 -10.593 -12.288 1.00 57.44 79 LEU A N 1
ATOM 598 C CA . LEU A 1 79 ? 12.445 -9.904 -13.586 1.00 57.44 79 LEU A CA 1
ATOM 599 C C . LEU A 1 79 ? 13.163 -8.551 -13.600 1.00 57.44 79 LEU A C 1
ATOM 601 O O . LEU A 1 79 ? 13.500 -8.067 -14.677 1.00 57.44 79 LEU A O 1
ATOM 605 N N . LEU A 1 80 ? 13.457 -7.955 -12.440 1.00 58.47 80 LEU A N 1
ATOM 606 C CA . LEU A 1 80 ? 14.048 -6.616 -12.370 1.00 58.47 80 LEU A CA 1
ATOM 607 C C . LEU A 1 80 ? 15.486 -6.551 -12.934 1.00 58.47 80 LEU A C 1
ATOM 609 O O . LEU A 1 80 ? 15.733 -5.675 -13.766 1.00 58.47 80 LEU A O 1
ATOM 613 N N . PRO A 1 81 ? 16.411 -7.483 -12.611 1.00 58.28 81 PRO A N 1
ATOM 614 C CA . PRO A 1 81 ? 17.760 -7.473 -13.190 1.00 58.28 81 PRO A CA 1
ATOM 615 C C . PRO A 1 81 ? 17.746 -7.712 -14.707 1.00 58.28 81 PRO A C 1
ATOM 617 O O . PRO A 1 81 ? 18.420 -7.004 -15.454 1.00 58.28 81 PRO A O 1
ATOM 620 N N . ALA A 1 82 ? 16.910 -8.647 -15.176 1.00 60.34 82 ALA A N 1
ATOM 621 C CA . ALA A 1 82 ? 16.762 -8.971 -16.596 1.00 60.34 82 ALA A CA 1
ATOM 622 C C . ALA A 1 82 ? 16.198 -7.793 -17.413 1.00 60.34 82 ALA A C 1
ATOM 624 O O . ALA A 1 82 ? 16.665 -7.512 -18.516 1.00 60.34 82 ALA A O 1
ATOM 625 N N . VAL A 1 83 ? 15.226 -7.064 -16.858 1.00 61.41 83 VAL A N 1
ATOM 626 C CA . VAL A 1 83 ? 14.634 -5.871 -17.481 1.00 61.41 83 VAL A CA 1
ATOM 627 C C . VAL A 1 83 ? 15.628 -4.710 -17.530 1.00 61.41 83 VAL A C 1
ATOM 629 O O . VAL A 1 83 ? 15.734 -4.044 -18.561 1.00 61.41 83 VAL A O 1
ATOM 632 N N . ILE A 1 84 ? 16.371 -4.458 -16.445 1.00 59.62 84 ILE A N 1
ATOM 633 C CA . ILE A 1 84 ? 17.386 -3.393 -16.412 1.00 59.62 84 ILE A CA 1
ATOM 634 C C . ILE A 1 84 ? 18.496 -3.694 -17.426 1.00 59.62 84 ILE A C 1
ATOM 636 O O . ILE A 1 84 ? 18.878 -2.804 -18.193 1.00 59.62 84 ILE A O 1
ATOM 640 N N . ALA A 1 85 ? 18.975 -4.942 -17.469 1.00 60.31 85 ALA A N 1
ATOM 641 C CA . ALA A 1 85 ? 20.008 -5.386 -18.402 1.00 60.31 85 ALA A CA 1
ATOM 642 C C . ALA A 1 85 ? 19.564 -5.254 -19.869 1.00 60.31 85 ALA A C 1
ATOM 644 O O . ALA A 1 85 ? 20.354 -4.823 -20.704 1.00 60.31 85 ALA A O 1
ATOM 645 N N . ALA A 1 86 ? 18.293 -5.539 -20.172 1.00 60.47 86 ALA A N 1
ATOM 646 C CA . ALA A 1 86 ? 17.720 -5.413 -21.514 1.00 60.47 86 ALA A CA 1
ATOM 647 C C . ALA A 1 86 ? 17.346 -3.969 -21.915 1.00 60.47 86 ALA A C 1
ATOM 649 O O . ALA A 1 86 ? 16.940 -3.727 -23.053 1.00 60.47 86 ALA A O 1
ATOM 650 N N . SER A 1 87 ? 17.444 -2.993 -21.005 1.00 59.81 87 SER A N 1
ATOM 651 C CA . SER A 1 87 ? 17.019 -1.619 -21.285 1.00 59.81 87 SER A CA 1
ATOM 652 C C . SER A 1 87 ? 18.035 -0.848 -22.142 1.00 59.81 87 SER A C 1
ATOM 654 O O . SER A 1 87 ? 19.229 -0.802 -21.854 1.00 59.81 87 SER A O 1
ATOM 656 N N . ALA A 1 88 ? 17.546 -0.146 -23.171 1.00 59.09 88 ALA A N 1
ATOM 657 C CA . ALA A 1 88 ? 18.384 0.684 -24.046 1.00 59.09 88 ALA A CA 1
ATOM 658 C C . ALA A 1 88 ? 18.963 1.936 -23.348 1.00 59.09 88 ALA A C 1
ATOM 660 O O . ALA A 1 88 ? 19.883 2.569 -23.863 1.00 59.09 88 ALA A O 1
ATOM 661 N N . ARG A 1 89 ? 18.405 2.331 -22.190 1.00 63.19 89 ARG A N 1
ATOM 662 C CA . ARG A 1 89 ? 18.851 3.481 -21.377 1.00 63.19 89 ARG A CA 1
ATOM 663 C C . ARG A 1 89 ? 18.837 3.141 -19.874 1.00 63.19 89 ARG A C 1
ATOM 665 O O . ARG A 1 89 ? 17.969 3.640 -19.149 1.00 63.19 89 ARG A O 1
ATOM 672 N N . PRO A 1 90 ? 19.815 2.359 -19.384 1.00 65.00 90 PRO A N 1
ATOM 673 C CA . PRO A 1 90 ? 19.832 1.832 -18.013 1.00 65.00 90 PRO A CA 1
ATOM 674 C C . PRO A 1 90 ? 19.787 2.912 -16.932 1.00 65.00 90 PRO A C 1
ATOM 676 O O . PRO A 1 90 ? 19.063 2.781 -15.951 1.00 65.00 90 PRO A O 1
ATOM 679 N N . ALA A 1 91 ? 20.488 4.031 -17.138 1.00 69.25 91 ALA A N 1
ATOM 680 C CA . ALA A 1 91 ? 20.531 5.130 -16.173 1.00 69.25 91 ALA A CA 1
ATOM 681 C C . ALA A 1 91 ? 19.171 5.836 -15.988 1.00 69.25 91 ALA A C 1
ATOM 683 O O . ALA A 1 91 ? 18.821 6.245 -14.880 1.00 69.25 91 ALA A O 1
ATOM 684 N N . VAL A 1 92 ? 18.383 5.970 -17.063 1.00 70.88 92 VAL A N 1
ATOM 685 C CA . VAL A 1 92 ? 17.044 6.583 -17.005 1.00 70.88 92 VAL A CA 1
ATOM 686 C C . VAL A 1 92 ? 16.064 5.634 -16.324 1.00 70.88 92 VAL A C 1
ATOM 688 O O . VAL A 1 92 ? 15.288 6.064 -15.468 1.00 70.88 92 VAL A O 1
ATOM 691 N N . PHE A 1 93 ? 16.142 4.342 -16.660 1.00 73.31 93 PHE A N 1
ATOM 692 C CA . PHE A 1 93 ? 15.345 3.310 -16.010 1.00 73.31 93 PHE A CA 1
ATOM 693 C C . PHE A 1 93 ? 15.632 3.263 -14.507 1.00 73.31 93 PHE A C 1
ATOM 695 O O . PHE A 1 93 ? 14.703 3.416 -13.716 1.00 73.31 93 PHE A O 1
ATOM 702 N N . ALA A 1 94 ? 16.904 3.158 -14.110 1.00 74.50 94 ALA A N 1
ATOM 703 C CA . ALA A 1 94 ? 17.316 3.111 -12.709 1.00 74.50 94 ALA A CA 1
ATOM 704 C C . ALA A 1 94 ? 16.786 4.315 -11.917 1.00 74.50 94 ALA A C 1
ATOM 706 O O . ALA A 1 94 ? 16.177 4.146 -10.866 1.00 74.50 94 ALA A O 1
ATOM 707 N N . ARG A 1 95 ? 16.893 5.536 -12.460 1.00 81.19 95 ARG A N 1
ATOM 708 C CA . ARG A 1 95 ? 16.337 6.734 -11.810 1.00 81.19 95 ARG A CA 1
ATOM 709 C C . ARG A 1 95 ? 14.817 6.655 -11.635 1.00 81.19 95 ARG A C 1
ATOM 711 O O . ARG A 1 95 ? 14.290 6.995 -10.579 1.00 81.19 95 ARG A O 1
ATOM 718 N N . SER A 1 96 ? 14.099 6.215 -12.666 1.00 79.25 96 SER A N 1
ATOM 719 C CA . SER A 1 96 ? 12.640 6.074 -12.600 1.00 79.25 96 SER A CA 1
ATOM 720 C C . SER A 1 96 ? 12.193 4.978 -11.627 1.00 79.25 96 SER A C 1
ATOM 722 O O . SER A 1 96 ? 11.210 5.173 -10.911 1.00 79.25 96 SER A O 1
ATOM 724 N N . ALA A 1 97 ? 12.953 3.882 -11.544 1.00 81.75 97 ALA A N 1
ATOM 725 C CA . ALA A 1 97 ? 12.754 2.815 -10.576 1.00 81.75 97 ALA A CA 1
ATOM 726 C C . ALA A 1 97 ? 13.010 3.315 -9.149 1.00 81.75 97 ALA A C 1
ATOM 728 O O . ALA A 1 97 ? 12.187 3.043 -8.278 1.00 81.75 97 ALA A O 1
ATOM 729 N N . SER A 1 98 ? 14.053 4.122 -8.909 1.00 87.06 98 SER A N 1
ATOM 730 C CA . SER A 1 98 ? 14.279 4.766 -7.605 1.00 87.06 98 SER A CA 1
ATOM 731 C C . SER A 1 98 ? 13.067 5.577 -7.158 1.00 87.06 98 SER A C 1
ATOM 733 O O . SER A 1 98 ? 12.590 5.400 -6.044 1.00 87.06 98 SER A O 1
ATOM 735 N N . TYR A 1 99 ? 12.520 6.434 -8.027 1.00 87.31 99 TYR A N 1
ATOM 736 C CA . TYR A 1 99 ? 11.346 7.233 -7.667 1.00 87.31 99 TYR A CA 1
ATOM 737 C C . TYR A 1 99 ? 10.100 6.384 -7.410 1.00 87.31 99 TYR A C 1
ATOM 739 O O . TYR A 1 99 ? 9.286 6.752 -6.570 1.00 87.31 99 TYR A O 1
ATOM 747 N N . ALA A 1 100 ? 9.931 5.268 -8.123 1.00 88.75 100 ALA A N 1
ATOM 748 C CA . ALA A 1 100 ? 8.834 4.344 -7.857 1.00 88.75 100 ALA A CA 1
ATOM 749 C C . ALA A 1 100 ? 8.968 3.705 -6.464 1.00 88.75 100 ALA A C 1
ATOM 751 O O . ALA A 1 100 ? 7.999 3.713 -5.714 1.00 88.75 100 ALA A O 1
ATOM 752 N N . HIS A 1 101 ? 10.165 3.245 -6.082 1.00 90.69 101 HIS A N 1
ATOM 753 C CA . HIS A 1 101 ? 10.416 2.690 -4.745 1.00 90.69 101 HIS A CA 1
ATOM 754 C C . HIS A 1 101 ? 10.275 3.740 -3.640 1.00 90.69 101 HIS A C 1
ATOM 756 O O . HIS A 1 101 ? 9.681 3.449 -2.609 1.00 90.69 101 HIS A O 1
ATOM 762 N N . LEU A 1 102 ? 10.741 4.973 -3.863 1.00 93.38 102 LEU A N 1
ATOM 763 C CA . LEU A 1 102 ? 10.532 6.076 -2.918 1.00 93.38 102 LEU A CA 1
ATOM 764 C C . LEU A 1 102 ? 9.045 6.378 -2.717 1.00 93.38 102 LEU A C 1
ATOM 766 O O . LEU A 1 102 ? 8.610 6.576 -1.587 1.00 93.38 102 LEU A O 1
ATOM 770 N N . LEU A 1 103 ? 8.255 6.367 -3.795 1.00 93.94 103 LEU A N 1
ATOM 771 C CA . LEU A 1 103 ? 6.809 6.557 -3.702 1.00 93.94 103 LEU A CA 1
ATOM 772 C C . LEU A 1 103 ? 6.151 5.415 -2.915 1.00 93.94 103 LEU A C 1
ATOM 774 O O . LEU A 1 103 ? 5.311 5.663 -2.058 1.00 93.94 103 LEU A O 1
ATOM 778 N N . MET A 1 104 ? 6.575 4.171 -3.151 1.00 94.44 104 MET A N 1
ATOM 779 C CA . MET A 1 104 ? 6.087 3.010 -2.404 1.00 94.44 104 MET A CA 1
ATOM 780 C C . MET A 1 104 ? 6.447 3.080 -0.918 1.00 94.44 104 MET A C 1
ATOM 782 O O . MET A 1 104 ? 5.573 2.875 -0.081 1.00 94.44 104 MET A O 1
ATOM 786 N N . ALA A 1 105 ? 7.692 3.414 -0.582 1.00 96.25 105 ALA A N 1
ATOM 787 C CA . ALA A 1 105 ? 8.121 3.589 0.803 1.00 96.25 105 ALA A CA 1
ATOM 788 C C . ALA A 1 105 ? 7.361 4.725 1.499 1.00 96.25 105 ALA A C 1
ATOM 790 O O . ALA A 1 105 ? 6.902 4.545 2.622 1.00 96.25 105 ALA A O 1
ATOM 791 N N . GLY A 1 106 ? 7.137 5.851 0.813 1.00 96.38 106 GLY A N 1
ATOM 792 C CA . GLY A 1 106 ? 6.287 6.928 1.325 1.00 96.38 106 GLY A CA 1
ATOM 793 C C . GLY A 1 106 ? 4.853 6.465 1.599 1.00 96.38 106 GLY A C 1
ATOM 794 O O . GLY A 1 106 ? 4.286 6.814 2.628 1.00 96.38 106 GLY A O 1
ATOM 795 N N . GLY A 1 107 ? 4.288 5.624 0.728 1.00 96.12 107 GLY A N 1
ATOM 796 C CA . GLY A 1 107 ? 2.979 5.003 0.948 1.00 96.12 107 GLY A CA 1
ATOM 797 C C . GLY A 1 107 ? 2.939 4.068 2.162 1.00 96.12 107 GLY A C 1
ATOM 798 O O . GLY A 1 107 ? 1.959 4.087 2.899 1.00 96.12 107 GLY A O 1
ATOM 799 N N . ILE A 1 108 ? 4.005 3.297 2.412 1.00 97.12 108 ILE A N 1
ATOM 800 C CA . ILE A 1 108 ? 4.133 2.431 3.602 1.00 97.12 108 ILE A CA 1
ATOM 801 C C . ILE A 1 108 ? 4.154 3.271 4.881 1.00 97.12 108 ILE A C 1
ATOM 803 O O . ILE A 1 108 ? 3.366 3.020 5.787 1.00 97.12 108 ILE A O 1
ATOM 807 N N . VAL A 1 109 ? 5.007 4.297 4.927 1.00 95.88 109 VAL A N 1
ATOM 808 C CA . VAL A 1 109 ? 5.103 5.206 6.081 1.00 95.88 109 VAL A CA 1
ATOM 809 C C . VAL A 1 109 ? 3.783 5.941 6.307 1.00 95.88 109 VAL A C 1
ATOM 811 O O . VAL A 1 109 ? 3.340 6.104 7.436 1.00 95.88 109 VAL A O 1
ATOM 814 N N . LEU A 1 110 ? 3.098 6.360 5.244 1.00 95.62 110 LEU A N 1
ATOM 815 C CA . LEU A 1 110 ? 1.790 6.988 5.398 1.00 95.62 110 LEU A CA 1
ATOM 816 C C . LEU A 1 110 ? 0.720 5.989 5.868 1.00 95.62 110 LEU A C 1
ATOM 818 O O . LEU A 1 110 ? -0.167 6.361 6.631 1.00 95.62 110 LEU A O 1
ATOM 822 N N . SER A 1 111 ? 0.817 4.720 5.463 1.00 95.75 111 SER A N 1
ATOM 823 C CA . SER A 1 111 ? -0.069 3.658 5.950 1.00 95.75 111 SER A CA 1
ATOM 824 C C . SER A 1 111 ? 0.072 3.453 7.457 1.00 95.75 111 SER A C 1
ATOM 826 O O . SER A 1 111 ? -0.949 3.285 8.116 1.00 95.75 111 SER A O 1
ATOM 828 N N . SER A 1 112 ? 1.281 3.563 8.025 1.00 95.62 112 SER A N 1
ATOM 829 C CA . SER A 1 112 ? 1.463 3.422 9.478 1.00 95.62 112 SER A CA 1
ATOM 830 C C . SER A 1 112 ? 0.790 4.542 10.279 1.00 95.62 112 SER A C 1
ATOM 832 O O . SER A 1 112 ? 0.384 4.328 11.417 1.00 95.62 112 SER A O 1
ATOM 834 N N . VAL A 1 113 ? 0.607 5.726 9.682 1.00 95.25 113 VAL A N 1
ATOM 835 C CA . VAL A 1 113 ? -0.217 6.797 10.277 1.00 95.25 113 VAL A CA 1
ATOM 836 C C . VAL A 1 113 ? -1.700 6.403 10.280 1.00 95.25 113 VAL A C 1
ATOM 838 O O . VAL A 1 113 ? -2.426 6.683 11.231 1.00 95.25 113 VAL A O 1
ATOM 841 N N . GLY A 1 114 ? -2.168 5.717 9.235 1.00 94.50 114 GLY A N 1
ATOM 842 C CA . GLY A 1 114 ? -3.503 5.115 9.211 1.00 94.50 114 GLY A CA 1
ATOM 843 C C . GLY A 1 114 ? -3.674 4.028 10.275 1.00 94.50 114 GLY A C 1
ATOM 844 O O . GLY A 1 114 ? -4.707 3.985 10.946 1.00 94.50 114 GLY A O 1
ATOM 845 N N . ASP A 1 115 ? -2.652 3.195 10.470 1.00 94.56 115 ASP A N 1
ATOM 846 C CA . ASP A 1 115 ? -2.646 2.120 11.467 1.00 94.56 115 ASP A CA 1
ATOM 847 C C . ASP A 1 115 ? -2.803 2.670 12.891 1.00 94.56 115 ASP A C 1
ATOM 849 O O . ASP A 1 115 ? -3.585 2.130 13.674 1.00 94.56 115 ASP A O 1
ATOM 853 N N . GLU A 1 116 ? -2.156 3.797 13.206 1.00 94.38 116 GLU A N 1
ATOM 854 C CA . GLU A 1 116 ? -2.355 4.513 14.470 1.00 94.38 116 GLU A CA 1
ATOM 855 C C . GLU A 1 116 ? -3.836 4.848 14.707 1.00 94.38 116 GLU A C 1
ATOM 857 O O . GLU A 1 116 ? -4.386 4.548 15.770 1.00 94.38 116 GLU A O 1
ATOM 862 N N . ILE A 1 117 ? -4.514 5.410 13.702 1.00 94.12 117 ILE A N 1
ATOM 863 C CA . ILE A 1 117 ? -5.938 5.761 13.790 1.00 94.12 117 ILE A CA 1
ATOM 864 C C . ILE A 1 117 ? -6.792 4.504 14.005 1.00 94.12 117 ILE A C 1
ATOM 866 O O . ILE A 1 117 ? -7.674 4.489 14.870 1.00 94.12 117 ILE A O 1
ATOM 870 N N . ILE A 1 118 ? -6.528 3.444 13.237 1.00 94.38 118 ILE A N 1
ATOM 871 C CA . ILE A 1 118 ? -7.274 2.181 13.293 1.00 94.38 118 ILE A CA 1
ATOM 872 C C . ILE A 1 118 ? -7.127 1.520 14.671 1.00 94.38 118 ILE A C 1
ATOM 874 O O . ILE A 1 118 ? -8.123 1.081 15.248 1.00 94.38 118 ILE A O 1
ATOM 878 N N . ILE A 1 119 ? -5.911 1.474 15.221 1.00 93.69 119 ILE A N 1
ATOM 879 C CA . ILE A 1 119 ? -5.596 0.810 16.496 1.00 93.69 119 ILE A CA 1
ATOM 880 C C . ILE A 1 119 ? -6.105 1.625 17.690 1.00 93.69 119 ILE A C 1
ATOM 882 O O . ILE A 1 119 ? -6.698 1.070 18.626 1.00 93.69 119 ILE A O 1
ATOM 886 N N . ASN A 1 120 ? -5.914 2.944 17.674 1.00 92.69 120 ASN A N 1
ATOM 887 C CA . ASN A 1 120 ? -6.251 3.791 18.817 1.00 92.69 120 ASN A CA 1
ATOM 888 C C . ASN A 1 120 ? -7.750 4.088 18.888 1.00 92.69 120 ASN A C 1
ATOM 890 O O . ASN A 1 120 ? -8.309 4.141 19.993 1.00 92.69 120 ASN A O 1
ATOM 894 N N . HIS A 1 121 ? -8.408 4.197 17.730 1.00 92.19 121 HIS A N 1
ATOM 895 C CA . HIS A 1 121 ? -9.791 4.649 17.597 1.00 92.19 121 HIS A CA 1
ATOM 896 C C . HIS A 1 121 ? -10.656 3.782 16.651 1.00 92.19 121 HIS A C 1
ATOM 898 O O . HIS A 1 121 ? -11.363 4.323 15.797 1.00 92.19 121 HIS A O 1
ATOM 904 N N . PRO A 1 122 ? -10.708 2.446 16.826 1.00 91.19 122 PRO A N 1
ATOM 905 C CA . PRO A 1 122 ? -11.330 1.534 15.857 1.00 91.19 122 PRO A CA 1
ATOM 906 C C . PRO A 1 122 ? -12.815 1.820 15.576 1.00 91.19 122 PRO A C 1
ATOM 908 O O . PRO A 1 122 ? -13.270 1.682 14.442 1.00 91.19 122 PRO A O 1
ATOM 911 N N . PHE A 1 123 ? -13.562 2.249 16.599 1.00 92.69 123 PHE A N 1
ATOM 912 C CA . PHE A 1 123 ? -15.008 2.518 16.539 1.00 92.69 123 PHE A CA 1
ATOM 913 C C . PHE A 1 123 ? -15.351 4.004 16.684 1.00 92.69 123 PHE A C 1
ATOM 915 O O . PHE A 1 123 ? -16.454 4.352 17.108 1.00 92.69 123 PHE A O 1
ATOM 922 N N . ALA A 1 124 ? -14.405 4.896 16.387 1.00 90.62 124 ALA A N 1
ATOM 923 C CA . ALA A 1 124 ? -14.711 6.318 16.358 1.00 90.62 124 ALA A CA 1
ATOM 924 C C . ALA A 1 124 ? -15.776 6.644 15.306 1.00 90.62 124 ALA A C 1
ATOM 926 O O . ALA A 1 124 ? -15.980 5.910 14.336 1.00 90.62 124 ALA A O 1
ATOM 927 N N . LYS A 1 125 ? -16.446 7.781 15.515 1.00 91.56 125 LYS A N 1
ATOM 928 C CA . LYS A 1 125 ? -17.421 8.303 14.559 1.00 91.56 125 LYS A CA 1
ATOM 929 C C . LYS A 1 125 ? -16.754 8.520 13.192 1.00 91.56 125 LYS A C 1
ATOM 931 O O . LYS A 1 125 ? -15.580 8.898 13.162 1.00 91.56 125 LYS A O 1
ATOM 936 N N . PRO A 1 126 ? -17.495 8.322 12.088 1.00 90.25 126 PRO A N 1
ATOM 937 C CA . PRO A 1 126 ? -16.974 8.552 10.750 1.00 90.25 126 PRO A CA 1
ATOM 938 C C . PRO A 1 126 ? -16.355 9.941 10.609 1.00 90.25 126 PRO A C 1
ATOM 940 O O . PRO A 1 126 ? -16.930 10.943 11.041 1.00 90.25 126 PRO A O 1
ATOM 943 N N . ASN A 1 127 ? -15.164 9.984 10.023 1.00 89.75 127 ASN A N 1
ATOM 944 C CA . ASN A 1 127 ? -14.410 11.207 9.810 1.00 89.75 127 ASN A CA 1
ATOM 945 C C . ASN A 1 127 ? -13.726 11.131 8.445 1.00 89.75 127 ASN A C 1
ATOM 947 O O . ASN A 1 127 ? -12.918 10.234 8.183 1.00 89.7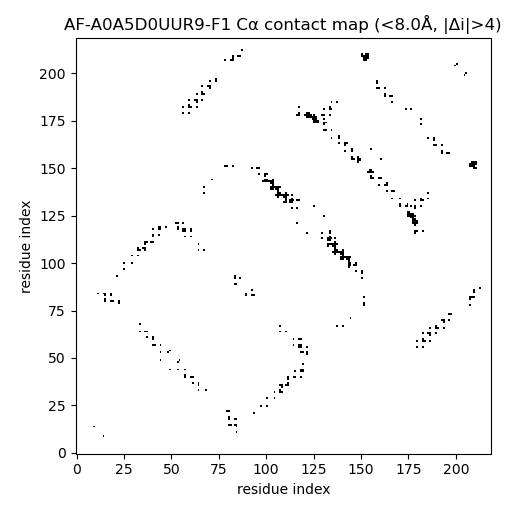5 127 ASN A O 1
ATOM 951 N N . LEU A 1 128 ? -14.041 12.094 7.580 1.00 87.81 128 LEU A N 1
ATOM 952 C CA . LEU A 1 128 ? -13.515 12.159 6.220 1.00 87.81 128 LEU A CA 1
ATOM 953 C C . LEU A 1 128 ? -11.982 12.258 6.192 1.00 87.81 128 LEU A C 1
ATOM 955 O O . LEU A 1 128 ? -11.342 11.599 5.377 1.00 87.81 128 LEU A O 1
ATOM 959 N N . VAL A 1 129 ? -11.388 13.037 7.101 1.00 89.94 129 VAL A N 1
ATOM 960 C CA . VAL A 1 129 ? -9.931 13.215 7.191 1.00 89.94 129 VAL A CA 1
ATOM 961 C C . VAL A 1 129 ? -9.266 11.892 7.554 1.00 89.94 129 VAL A C 1
ATOM 963 O O . VAL A 1 129 ? -8.315 11.480 6.900 1.00 89.94 129 VAL A O 1
ATOM 966 N N . TRP A 1 130 ? -9.792 11.183 8.553 1.00 91.69 130 TRP A N 1
ATOM 967 C CA . TRP A 1 130 ? -9.248 9.888 8.974 1.00 91.69 130 TRP A CA 1
ATOM 968 C C . TRP A 1 130 ? -9.381 8.833 7.878 1.00 91.69 130 TRP A C 1
ATOM 970 O O . TRP A 1 130 ? -8.444 8.082 7.622 1.00 91.69 130 TRP A O 1
ATOM 980 N N . SER A 1 131 ? -10.516 8.833 7.178 1.00 89.00 131 SER A N 1
ATOM 981 C CA . SER A 1 131 ? -10.756 7.961 6.026 1.00 89.00 131 SER A CA 1
ATOM 982 C C . SER A 1 131 ? -9.733 8.203 4.917 1.00 89.00 131 SER A C 1
ATOM 984 O O . SER A 1 131 ? -9.160 7.256 4.377 1.00 89.00 131 SER A O 1
ATOM 986 N N . ALA A 1 132 ? -9.461 9.475 4.614 1.00 88.56 132 ALA A N 1
ATOM 987 C CA . ALA A 1 132 ? -8.459 9.859 3.631 1.00 88.56 132 ALA A CA 1
ATOM 988 C C . ALA A 1 132 ? -7.054 9.409 4.052 1.00 88.56 132 ALA A C 1
ATOM 990 O O . ALA A 1 132 ? -6.341 8.843 3.231 1.00 88.56 132 ALA A O 1
ATOM 991 N N . VAL A 1 133 ? -6.669 9.593 5.320 1.00 91.25 133 VAL A N 1
ATOM 992 C CA . VAL A 1 133 ? -5.354 9.169 5.834 1.00 91.25 133 VAL A CA 1
ATOM 993 C C . VAL A 1 133 ? -5.170 7.654 5.719 1.00 91.25 133 VAL A C 1
ATOM 995 O O . VAL A 1 133 ? -4.165 7.211 5.166 1.00 91.25 133 VAL A O 1
ATOM 998 N N . ILE A 1 134 ? -6.162 6.868 6.154 1.00 92.12 134 ILE A N 1
ATOM 999 C CA . ILE A 1 134 ? -6.116 5.396 6.112 1.00 92.12 134 ILE A CA 1
ATOM 1000 C C . ILE A 1 134 ? -5.955 4.877 4.676 1.00 92.12 134 ILE A C 1
ATOM 1002 O O . ILE A 1 134 ? -5.201 3.936 4.436 1.00 92.12 134 ILE A O 1
ATOM 1006 N N . LEU A 1 135 ? -6.640 5.485 3.704 1.00 90.94 135 LEU A N 1
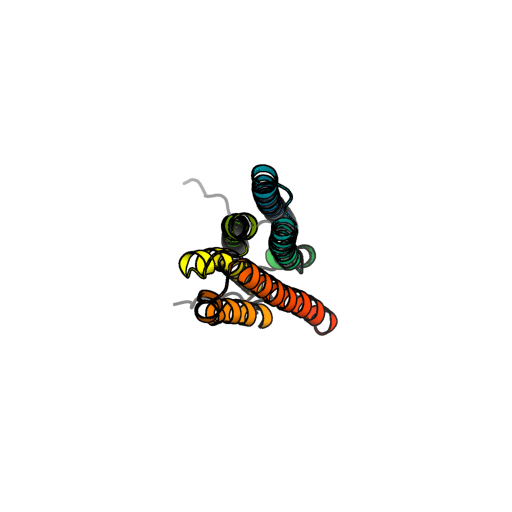ATOM 1007 C CA . LEU A 1 135 ? -6.586 5.035 2.310 1.00 90.94 135 LEU A CA 1
ATOM 1008 C C . LEU A 1 135 ? -5.404 5.604 1.515 1.00 90.94 135 LEU A C 1
ATOM 1010 O O . LEU A 1 135 ? -4.957 4.973 0.555 1.00 90.94 135 LEU A O 1
ATOM 1014 N N . CYS A 1 136 ? -4.882 6.774 1.887 1.00 91.25 136 CYS A N 1
ATOM 1015 C CA . CYS A 1 136 ? -3.838 7.451 1.118 1.00 91.25 136 CYS A CA 1
ATOM 1016 C C . CYS A 1 136 ? -2.535 6.640 1.074 1.00 91.25 136 CYS A C 1
ATOM 1018 O O . CYS A 1 136 ? -1.923 6.537 0.012 1.00 91.25 136 CYS A O 1
ATOM 1020 N N . GLY A 1 137 ? -2.143 5.996 2.180 1.00 93.00 137 GLY A N 1
ATOM 1021 C CA . GLY A 1 137 ? -0.947 5.146 2.228 1.00 93.00 137 GLY A CA 1
ATOM 1022 C C . GLY A 1 137 ? -0.977 4.012 1.192 1.00 93.00 137 GLY A C 1
ATOM 1023 O O . GLY A 1 137 ? -0.146 4.001 0.273 1.00 93.00 137 GLY A O 1
ATOM 1024 N N . PRO A 1 138 ? -1.974 3.108 1.252 1.00 93.62 138 PRO A N 1
ATOM 1025 C CA . PRO A 1 138 ? -2.175 2.075 0.239 1.00 93.62 138 PRO A CA 1
ATOM 1026 C C . PRO A 1 138 ? -2.335 2.627 -1.187 1.00 93.62 138 PRO A C 1
ATOM 1028 O O . PRO A 1 138 ? -1.782 2.052 -2.125 1.00 93.62 138 PRO A O 1
ATOM 1031 N N . ALA A 1 139 ? -3.033 3.754 -1.378 1.00 91.00 139 ALA A N 1
ATOM 1032 C CA . ALA A 1 139 ? -3.201 4.373 -2.697 1.00 91.00 139 ALA A CA 1
ATOM 1033 C C . ALA A 1 139 ? -1.862 4.814 -3.310 1.00 91.00 139 ALA A C 1
ATOM 1035 O O . ALA A 1 139 ? -1.544 4.460 -4.449 1.00 91.00 139 ALA A O 1
ATOM 1036 N N . ILE A 1 140 ? -1.055 5.556 -2.546 1.00 92.31 140 ILE A N 1
ATOM 1037 C CA . ILE A 1 140 ? 0.271 6.029 -2.961 1.00 92.31 140 ILE A CA 1
ATOM 1038 C C . ILE A 1 140 ? 1.187 4.840 -3.253 1.00 92.31 140 ILE A C 1
ATOM 1040 O O . ILE A 1 140 ? 1.876 4.817 -4.279 1.00 92.31 140 ILE A O 1
ATOM 1044 N N . TYR A 1 141 ? 1.152 3.823 -2.392 1.00 93.00 141 TYR A N 1
ATOM 1045 C CA . TYR A 1 141 ? 1.911 2.598 -2.591 1.00 93.00 141 TYR A CA 1
ATOM 1046 C C . TYR A 1 141 ? 1.555 1.922 -3.924 1.00 93.00 141 TYR A C 1
ATOM 1048 O O . TYR A 1 141 ? 2.441 1.605 -4.726 1.00 93.00 141 TYR A O 1
ATOM 1056 N N . LEU A 1 142 ? 0.260 1.742 -4.203 1.00 89.50 142 LEU A N 1
ATOM 1057 C CA . LEU A 1 142 ? -0.213 1.123 -5.441 1.00 89.50 142 LEU A CA 1
ATOM 1058 C C . LEU A 1 142 ? 0.139 1.961 -6.676 1.00 89.50 142 LEU A C 1
ATOM 1060 O O . LEU A 1 142 ? 0.486 1.390 -7.710 1.00 89.50 142 LEU A O 1
ATOM 1064 N N . ALA A 1 143 ? 0.130 3.293 -6.577 1.00 86.75 143 ALA A N 1
ATOM 1065 C CA . ALA A 1 143 ? 0.567 4.177 -7.657 1.00 86.75 143 ALA A CA 1
ATOM 1066 C C . ALA A 1 143 ? 2.063 4.000 -7.979 1.00 86.75 143 ALA A C 1
ATOM 1068 O O . ALA A 1 143 ? 2.440 3.848 -9.147 1.00 86.75 143 ALA A O 1
ATOM 1069 N N . GLY A 1 144 ? 2.922 3.942 -6.954 1.00 87.75 144 GLY A N 1
ATOM 1070 C CA . GLY A 1 144 ? 4.347 3.630 -7.123 1.00 87.75 144 GLY A CA 1
ATOM 1071 C C . GLY A 1 144 ? 4.562 2.254 -7.740 1.00 87.75 144 GLY A C 1
ATOM 1072 O O . GLY A 1 144 ? 5.346 2.097 -8.681 1.00 87.75 144 GLY A O 1
ATOM 1073 N N . ARG A 1 145 ? 3.779 1.272 -7.298 1.00 86.06 145 ARG A N 1
ATOM 1074 C CA . ARG A 1 145 ? 3.837 -0.087 -7.824 1.00 86.06 145 ARG A CA 1
ATOM 1075 C C . ARG A 1 145 ? 3.385 -0.190 -9.282 1.00 86.06 145 ARG A C 1
ATOM 1077 O O . ARG A 1 145 ? 4.040 -0.865 -10.075 1.00 86.06 145 ARG A O 1
ATOM 1084 N N . ALA A 1 146 ? 2.310 0.496 -9.659 1.00 82.00 146 ALA A N 1
ATOM 1085 C CA . ALA A 1 146 ? 1.830 0.559 -11.039 1.00 82.00 146 ALA A CA 1
ATOM 1086 C C . ALA A 1 146 ? 2.862 1.217 -11.967 1.00 82.00 146 ALA A C 1
ATOM 1088 O O . ALA A 1 146 ? 3.091 0.743 -13.083 1.00 82.00 146 ALA A O 1
ATOM 1089 N N . ARG A 1 147 ? 3.547 2.265 -11.490 1.00 80.50 147 ARG A N 1
ATOM 1090 C CA . ARG A 1 147 ? 4.656 2.895 -12.218 1.00 80.50 147 ARG A CA 1
ATOM 1091 C C . ARG A 1 147 ? 5.815 1.923 -12.439 1.00 80.50 147 ARG A C 1
ATOM 1093 O O . ARG A 1 147 ? 6.355 1.875 -13.541 1.00 80.50 147 ARG A O 1
ATOM 1100 N N . LEU A 1 148 ? 6.188 1.144 -11.423 1.00 78.00 148 LEU A N 1
ATOM 1101 C CA . LEU A 1 148 ? 7.265 0.155 -11.529 1.00 78.00 148 LEU A CA 1
ATOM 1102 C C . LEU A 1 148 ? 6.930 -0.968 -12.528 1.00 78.00 148 LEU A C 1
ATOM 1104 O O . LEU A 1 148 ? 7.787 -1.369 -13.317 1.00 78.00 148 LEU A O 1
ATOM 1108 N N . ASP A 1 149 ? 5.677 -1.424 -12.556 1.00 73.62 149 ASP A N 1
ATOM 1109 C CA . ASP A 1 149 ? 5.189 -2.387 -13.552 1.00 73.62 149 ASP A CA 1
ATOM 1110 C C . ASP A 1 149 ? 5.244 -1.837 -14.976 1.00 73.62 149 ASP A C 1
ATOM 1112 O O . ASP A 1 149 ? 5.722 -2.521 -15.884 1.00 73.62 149 ASP A O 1
ATOM 1116 N N . TYR A 1 150 ? 4.780 -0.597 -15.169 1.00 70.31 150 TYR A N 1
ATOM 1117 C CA . TYR A 1 150 ? 4.805 0.063 -16.471 1.00 70.31 150 TYR A CA 1
ATOM 1118 C C . TYR A 1 150 ? 6.223 0.125 -17.034 1.00 70.31 150 TYR A C 1
ATOM 1120 O O . TYR A 1 150 ? 6.449 -0.210 -18.196 1.00 70.31 150 TYR A O 1
ATOM 1128 N N . LEU A 1 151 ? 7.181 0.517 -16.190 1.00 68.31 151 LEU A N 1
ATOM 1129 C CA . LEU A 1 151 ? 8.591 0.558 -16.557 1.00 68.31 151 LEU A CA 1
ATOM 1130 C C . LEU A 1 151 ? 9.095 -0.835 -16.951 1.00 68.31 151 LEU A C 1
ATOM 1132 O O . LEU A 1 151 ? 9.825 -0.956 -17.931 1.00 68.31 151 LEU A O 1
ATOM 1136 N N . SER A 1 152 ? 8.676 -1.877 -16.228 1.00 64.94 152 SER A N 1
ATOM 1137 C CA . SER A 1 152 ? 9.245 -3.219 -16.373 1.00 64.94 152 SER A CA 1
ATOM 1138 C C . SER A 1 152 ? 8.692 -4.031 -17.546 1.00 64.94 152 SER A C 1
ATOM 1140 O O . SER A 1 152 ? 9.419 -4.829 -18.135 1.00 64.94 152 SER A O 1
ATOM 1142 N N . PHE A 1 153 ? 7.421 -3.838 -17.908 1.00 59.44 153 PHE A N 1
ATOM 1143 C CA . PHE A 1 153 ? 6.737 -4.673 -18.909 1.00 59.44 153 PHE A CA 1
ATOM 1144 C C . PHE A 1 153 ? 6.124 -3.886 -20.069 1.00 59.44 153 PHE A C 1
ATOM 1146 O O . PHE A 1 153 ? 5.475 -4.485 -20.928 1.00 59.44 153 PHE A O 1
ATOM 1153 N N . SER A 1 154 ? 6.256 -2.553 -20.084 1.00 57.88 154 SER A N 1
ATOM 1154 C CA . SER A 1 154 ? 5.520 -1.656 -21.000 1.00 57.88 154 SER A CA 1
ATOM 1155 C C . SER A 1 154 ? 3.997 -1.824 -20.939 1.00 57.88 154 SER A C 1
ATOM 1157 O O . SER A 1 154 ? 3.268 -1.376 -21.822 1.00 57.88 154 SER A O 1
ATOM 1159 N N . ARG A 1 155 ? 3.505 -2.520 -19.913 1.00 53.47 155 ARG A N 1
ATOM 1160 C CA . ARG A 1 155 ? 2.106 -2.851 -19.680 1.00 53.47 155 ARG A CA 1
ATOM 1161 C C . ARG A 1 155 ? 1.859 -2.711 -18.192 1.00 53.47 155 ARG A C 1
ATOM 1163 O O . ARG A 1 155 ? 2.565 -3.313 -17.388 1.00 53.47 155 ARG A O 1
ATOM 1170 N N . VAL A 1 156 ? 0.846 -1.933 -17.833 1.00 55.16 156 VAL A N 1
ATOM 1171 C CA . VAL A 1 156 ? 0.346 -1.916 -16.459 1.00 55.16 156 VAL A CA 1
ATOM 1172 C C . VAL A 1 156 ? -0.579 -3.114 -16.297 1.00 55.16 156 VAL A C 1
ATOM 1174 O O . VAL A 1 156 ? -1.432 -3.350 -17.156 1.00 55.16 156 VAL A O 1
ATOM 1177 N N . ALA A 1 157 ? -0.420 -3.891 -15.225 1.00 60.59 157 ALA A N 1
ATOM 1178 C CA . ALA A 1 157 ? -1.417 -4.897 -14.887 1.00 60.59 157 ALA A CA 1
ATOM 1179 C C . ALA A 1 157 ? -2.762 -4.189 -14.655 1.00 60.59 157 ALA A C 1
ATOM 1181 O O . ALA A 1 157 ? -2.867 -3.321 -13.786 1.00 60.59 157 ALA A O 1
ATOM 1182 N N . LEU A 1 158 ? -3.781 -4.542 -15.447 1.00 59.31 158 LEU A N 1
ATOM 1183 C CA . LEU A 1 158 ? -5.115 -3.933 -15.373 1.00 59.31 158 LEU A CA 1
ATOM 1184 C C . LEU A 1 158 ? -5.679 -4.013 -13.941 1.00 59.31 158 LEU A C 1
ATOM 1186 O O . LEU A 1 158 ? -6.308 -3.070 -13.479 1.00 59.31 158 LEU A O 1
ATOM 1190 N N . SER A 1 159 ? -5.353 -5.089 -13.213 1.00 58.19 159 SER A N 1
ATOM 1191 C CA . SER A 1 159 ? -5.691 -5.302 -11.799 1.00 58.19 159 SER A CA 1
ATOM 1192 C C . SER A 1 159 ? -5.246 -4.160 -10.881 1.00 58.19 159 SER A C 1
ATOM 1194 O O . SER A 1 159 ? -5.970 -3.812 -9.954 1.00 58.19 159 SER A O 1
ATOM 1196 N N . ARG A 1 160 ? -4.089 -3.539 -11.137 1.00 62.69 160 ARG A N 1
ATOM 1197 C CA . ARG A 1 160 ? -3.523 -2.477 -10.285 1.00 62.69 160 ARG A CA 1
ATOM 1198 C C . ARG A 1 160 ? -4.103 -1.108 -10.600 1.00 62.69 160 ARG A C 1
ATOM 1200 O O . ARG A 1 160 ? -4.329 -0.325 -9.685 1.00 62.69 160 ARG A O 1
ATOM 1207 N N . VAL A 1 161 ? -4.396 -0.842 -11.874 1.00 66.38 161 VAL A N 1
ATOM 1208 C CA . VAL A 1 161 ? -5.135 0.365 -12.283 1.00 66.38 161 VAL A CA 1
ATOM 1209 C C . VAL A 1 161 ? -6.558 0.302 -11.743 1.00 66.38 161 VAL A C 1
ATOM 1211 O O . VAL A 1 161 ? -7.019 1.266 -11.147 1.00 66.38 161 VAL A O 1
ATOM 1214 N N . ILE A 1 162 ? -7.219 -0.850 -11.878 1.00 65.00 162 ILE A N 1
ATOM 1215 C CA . ILE A 1 162 ? -8.549 -1.081 -11.309 1.00 65.00 162 ILE A CA 1
ATOM 1216 C C . ILE A 1 162 ? -8.490 -0.968 -9.786 1.00 65.00 162 ILE A C 1
ATOM 1218 O O . ILE A 1 162 ? -9.307 -0.261 -9.221 1.00 65.00 162 ILE A O 1
ATOM 1222 N N . GLY A 1 163 ? -7.501 -1.570 -9.124 1.00 63.84 163 GLY A N 1
ATOM 1223 C CA . GLY A 1 163 ? -7.318 -1.459 -7.677 1.00 63.84 163 GLY A CA 1
ATOM 1224 C C . GLY A 1 163 ? -7.177 -0.015 -7.194 1.00 63.84 163 GLY A C 1
ATOM 1225 O O . GLY A 1 163 ? -7.869 0.387 -6.264 1.00 63.84 163 GLY A O 1
ATOM 1226 N N . LEU A 1 164 ? -6.341 0.788 -7.860 1.00 70.31 164 LEU A N 1
ATOM 1227 C CA . LEU A 1 164 ? -6.180 2.211 -7.553 1.00 70.31 164 LEU A CA 1
ATOM 1228 C C . LEU A 1 164 ? -7.475 2.995 -7.803 1.00 70.31 164 LEU A C 1
ATOM 1230 O O . LEU A 1 164 ? -7.890 3.773 -6.951 1.00 70.31 164 LEU A O 1
ATOM 1234 N N . LEU A 1 165 ? -8.125 2.773 -8.949 1.00 71.69 165 LEU A N 1
ATOM 1235 C CA . LEU A 1 165 ? -9.388 3.429 -9.289 1.00 71.69 165 LEU A CA 1
ATOM 1236 C C . LEU A 1 165 ? -10.495 3.062 -8.306 1.00 71.69 165 LEU A C 1
ATOM 1238 O O . LEU A 1 165 ? -11.240 3.940 -7.900 1.00 71.69 165 LEU A O 1
ATOM 1242 N N . VAL A 1 166 ? -10.579 1.800 -7.888 1.00 71.62 166 VAL A N 1
ATOM 1243 C CA . VAL A 1 166 ? -11.533 1.321 -6.882 1.00 71.62 166 VAL A CA 1
ATOM 1244 C C . VAL A 1 166 ? -11.250 1.982 -5.539 1.00 71.62 166 VAL A C 1
ATOM 1246 O O . VAL A 1 166 ? -12.176 2.473 -4.908 1.00 71.62 166 VAL A O 1
ATOM 1249 N N . LEU A 1 167 ? -9.987 2.070 -5.118 1.00 68.56 167 LEU A N 1
ATOM 1250 C CA . LEU A 1 167 ? -9.624 2.681 -3.837 1.00 68.56 167 LEU A CA 1
ATOM 1251 C C . LEU A 1 167 ? -9.937 4.189 -3.812 1.00 68.56 167 LEU A C 1
ATOM 1253 O O . LEU A 1 167 ? -10.458 4.695 -2.822 1.00 68.56 167 LEU A O 1
ATOM 1257 N N . VAL A 1 168 ? -9.699 4.889 -4.927 1.00 72.56 168 VAL A N 1
ATOM 1258 C CA . VAL A 1 168 ? -10.065 6.306 -5.099 1.00 72.56 168 VAL A CA 1
ATOM 1259 C C . VAL A 1 168 ? -11.583 6.483 -5.205 1.00 72.56 168 VAL A C 1
ATOM 1261 O O . VAL A 1 168 ? -12.138 7.381 -4.579 1.00 72.56 168 VAL A O 1
ATOM 1264 N N . ALA A 1 169 ? -12.274 5.621 -5.951 1.00 71.88 169 ALA A N 1
ATOM 1265 C CA . ALA A 1 169 ? -13.724 5.686 -6.129 1.00 71.88 169 ALA A CA 1
ATOM 1266 C C . ALA A 1 169 ? -14.492 5.343 -4.846 1.00 71.88 169 ALA A C 1
ATOM 1268 O O . ALA A 1 169 ? -15.587 5.861 -4.637 1.00 71.88 169 ALA A O 1
ATOM 1269 N N . LEU A 1 170 ? -13.925 4.505 -3.971 1.00 71.19 170 LEU A N 1
ATOM 1270 C CA . LEU A 1 170 ? -14.514 4.202 -2.668 1.00 71.19 170 LEU A CA 1
ATOM 1271 C C . LEU A 1 170 ? -14.265 5.287 -1.620 1.00 71.19 170 LEU A C 1
ATOM 1273 O O . LEU A 1 170 ? -14.978 5.290 -0.620 1.00 71.19 170 LEU A O 1
ATOM 1277 N N . ALA A 1 171 ? -13.328 6.218 -1.830 1.00 71.44 171 ALA A N 1
ATOM 1278 C CA . ALA A 1 171 ? -13.043 7.306 -0.890 1.00 71.44 171 ALA A CA 1
ATOM 1279 C C . ALA A 1 171 ? -14.301 8.064 -0.391 1.00 71.44 171 ALA A C 1
ATOM 1281 O O . ALA A 1 171 ? -14.437 8.224 0.824 1.00 71.44 171 ALA A O 1
ATOM 1282 N N . PRO A 1 172 ? -15.261 8.479 -1.249 1.00 71.44 172 PRO A N 1
ATOM 1283 C CA . PRO A 1 172 ? -16.494 9.123 -0.783 1.00 71.44 172 PRO A CA 1
ATOM 1284 C C . PRO A 1 172 ? -17.434 8.181 -0.018 1.00 71.44 172 PRO A C 1
ATOM 1286 O O . PRO A 1 172 ? -18.146 8.628 0.874 1.00 71.44 172 PRO A O 1
ATOM 1289 N N . VAL A 1 173 ? -17.435 6.882 -0.332 1.00 74.62 173 VAL A N 1
ATOM 1290 C CA . VAL A 1 173 ? -18.304 5.891 0.328 1.00 74.62 173 VAL A CA 1
ATOM 1291 C C . VAL A 1 173 ? -17.775 5.544 1.719 1.00 74.62 173 VAL A C 1
ATOM 1293 O O . VAL A 1 173 ? -18.543 5.457 2.676 1.00 74.62 173 VAL A O 1
ATOM 1296 N N . VAL A 1 174 ? -16.456 5.389 1.863 1.00 75.25 174 VAL A N 1
ATOM 1297 C CA . VAL A 1 174 ? -15.841 5.028 3.149 1.00 75.25 174 VAL A CA 1
ATOM 1298 C C . VAL A 1 174 ? -15.816 6.179 4.154 1.00 75.25 174 VAL A C 1
ATOM 1300 O O . VAL A 1 174 ? -15.643 5.927 5.341 1.00 75.25 174 VAL A O 1
ATOM 1303 N N . ALA A 1 175 ? -16.047 7.422 3.714 1.00 79.00 175 ALA A N 1
ATOM 1304 C CA . ALA A 1 175 ? -16.115 8.599 4.583 1.00 79.00 175 ALA A CA 1
ATOM 1305 C C . ALA A 1 175 ? -17.199 8.499 5.671 1.00 79.00 175 ALA A C 1
ATOM 1307 O O . ALA A 1 175 ? -17.123 9.185 6.692 1.00 79.00 175 ALA A O 1
ATOM 1308 N N . PHE A 1 176 ? -18.196 7.638 5.454 1.00 84.44 176 PHE A N 1
ATOM 1309 C CA . PHE A 1 176 ? -19.300 7.373 6.375 1.00 84.44 176 PHE A CA 1
ATOM 1310 C C . PHE A 1 176 ? -19.066 6.149 7.268 1.00 84.44 176 PHE A C 1
ATOM 1312 O O . PHE A 1 176 ? -19.951 5.772 8.036 1.00 84.44 176 PHE A O 1
ATOM 1319 N N . LEU A 1 177 ? -17.891 5.521 7.190 1.00 88.00 177 LEU A N 1
ATOM 1320 C CA . LEU A 1 177 ? -17.559 4.322 7.949 1.00 88.00 177 LEU A CA 1
ATOM 1321 C C . LEU A 1 177 ? -16.653 4.639 9.153 1.00 88.00 177 LEU A C 1
ATOM 1323 O O . LEU A 1 177 ? -15.837 5.561 9.099 1.00 88.00 177 LEU A O 1
ATOM 1327 N N . PRO A 1 178 ? -16.760 3.870 10.251 1.00 92.38 178 PRO A N 1
ATOM 1328 C CA . PRO A 1 178 ? -15.770 3.888 11.322 1.00 92.38 178 PRO A CA 1
ATOM 1329 C C . PRO A 1 178 ? -14.421 3.324 10.831 1.00 92.38 178 PRO A C 1
ATOM 1331 O O . PRO A 1 178 ? -14.416 2.452 9.952 1.00 92.38 178 PRO A O 1
ATOM 1334 N N . PRO A 1 179 ? -13.282 3.730 11.428 1.00 93.56 179 PRO A N 1
ATOM 1335 C CA . PRO A 1 179 ? -11.937 3.351 10.975 1.00 93.56 179 PRO A CA 1
ATOM 1336 C C . PRO A 1 179 ? -11.721 1.851 10.757 1.00 93.56 179 PRO A C 1
ATOM 1338 O O . PRO A 1 179 ? -11.105 1.451 9.770 1.00 93.56 179 PRO A O 1
ATOM 1341 N N . ILE A 1 180 ? -12.279 1.006 11.626 1.00 94.31 180 ILE A N 1
ATOM 1342 C CA . ILE A 1 180 ? -12.153 -0.450 11.502 1.00 94.31 180 ILE A CA 1
ATOM 1343 C C . ILE A 1 180 ? -12.764 -0.995 10.204 1.00 94.31 180 ILE A C 1
ATOM 1345 O O . ILE A 1 180 ? -12.191 -1.885 9.582 1.00 94.31 180 ILE A O 1
ATOM 1349 N N . LEU A 1 181 ? -13.896 -0.447 9.751 1.00 94.06 181 LEU A N 1
ATOM 1350 C CA . LEU A 1 181 ? -14.532 -0.888 8.509 1.00 94.06 181 LEU A CA 1
ATOM 1351 C C . LEU A 1 181 ? -13.756 -0.399 7.285 1.00 94.06 181 LEU A C 1
ATOM 1353 O O . LEU A 1 181 ? -13.670 -1.119 6.294 1.00 94.06 181 LEU A O 1
ATOM 1357 N N . ILE A 1 182 ? -13.124 0.773 7.370 1.00 92.81 182 ILE A N 1
ATOM 1358 C CA . ILE A 1 182 ? -12.219 1.270 6.325 1.00 92.81 182 ILE A CA 1
ATOM 1359 C C . ILE A 1 182 ? -11.010 0.338 6.190 1.00 92.81 182 ILE A C 1
ATOM 1361 O O . ILE A 1 182 ? -10.637 -0.023 5.074 1.00 92.81 182 ILE A O 1
ATOM 1365 N N . ALA A 1 183 ? -10.449 -0.120 7.313 1.00 94.50 183 ALA A N 1
ATOM 1366 C CA . ALA A 1 183 ? -9.365 -1.099 7.320 1.00 94.50 183 ALA A CA 1
ATOM 1367 C C . ALA A 1 183 ? -9.788 -2.430 6.676 1.00 94.50 183 ALA A C 1
ATOM 1369 O O . ALA A 1 183 ? -9.063 -2.963 5.840 1.00 94.50 183 ALA A O 1
ATOM 1370 N N . VAL A 1 184 ? -10.987 -2.939 6.992 1.00 95.25 184 VAL A N 1
ATOM 1371 C CA . VAL A 1 184 ? -11.544 -4.142 6.342 1.00 95.25 184 VAL A CA 1
ATOM 1372 C C . VAL A 1 184 ? -11.666 -3.947 4.831 1.00 95.25 184 VAL A C 1
ATOM 1374 O O . VAL A 1 184 ? -11.231 -4.808 4.068 1.00 95.25 184 VAL A O 1
ATOM 1377 N N . VAL A 1 185 ? -12.208 -2.813 4.381 1.00 91.94 185 VAL A N 1
ATOM 1378 C CA . VAL A 1 185 ? -12.317 -2.487 2.950 1.00 91.94 185 VAL A CA 1
ATOM 1379 C C . VAL A 1 185 ? -10.937 -2.462 2.288 1.00 91.94 185 VAL A C 1
ATOM 1381 O O . VAL A 1 185 ? -10.757 -3.073 1.233 1.00 91.94 185 VAL A O 1
ATOM 1384 N N . ALA A 1 186 ? -9.948 -1.820 2.913 1.00 92.12 186 ALA A N 1
ATOM 1385 C CA . ALA A 1 186 ? -8.578 -1.780 2.408 1.00 92.12 186 ALA A CA 1
ATOM 1386 C C . ALA A 1 186 ? -7.973 -3.189 2.296 1.00 92.12 186 ALA A C 1
ATOM 1388 O O . ALA A 1 186 ? -7.433 -3.536 1.245 1.00 92.12 186 ALA A O 1
ATOM 1389 N N . VAL A 1 187 ? -8.125 -4.029 3.327 1.00 95.31 187 VAL A N 1
ATOM 1390 C CA . VAL A 1 187 ? -7.685 -5.435 3.312 1.00 95.31 187 VAL A CA 1
ATOM 1391 C C . VAL A 1 187 ? -8.344 -6.201 2.171 1.00 95.31 187 VAL A C 1
ATOM 1393 O O . VAL A 1 187 ? -7.646 -6.885 1.429 1.00 95.31 187 VAL A O 1
ATOM 1396 N N . VAL A 1 188 ? -9.660 -6.072 1.983 1.00 93.25 188 VAL A N 1
ATOM 1397 C CA . VAL A 1 188 ? -10.387 -6.764 0.906 1.00 93.25 188 VAL A CA 1
ATOM 1398 C C . VAL A 1 188 ? -9.869 -6.338 -0.466 1.00 93.25 188 VAL A C 1
ATOM 1400 O O . VAL A 1 188 ? -9.561 -7.200 -1.289 1.00 93.25 188 VAL A O 1
ATOM 1403 N N . ILE A 1 189 ? -9.708 -5.035 -0.714 1.00 89.25 189 ILE A N 1
ATOM 1404 C CA . ILE A 1 189 ? -9.192 -4.532 -1.996 1.00 89.25 189 ILE A CA 1
ATOM 1405 C C . ILE A 1 189 ? -7.769 -5.046 -2.241 1.00 89.25 189 ILE A C 1
ATOM 1407 O O . ILE A 1 189 ? -7.480 -5.587 -3.309 1.00 89.25 189 ILE A O 1
ATOM 1411 N N . LEU A 1 190 ? -6.880 -4.921 -1.253 1.00 90.75 190 LEU A N 1
ATOM 1412 C CA . LEU A 1 190 ? -5.496 -5.380 -1.369 1.00 90.75 190 LEU A CA 1
ATOM 1413 C C . LEU A 1 190 ? -5.408 -6.899 -1.549 1.00 90.75 190 LEU A C 1
ATOM 1415 O O . LEU A 1 190 ? -4.581 -7.375 -2.326 1.00 90.75 190 LEU A O 1
ATOM 1419 N N . LEU A 1 191 ? -6.279 -7.662 -0.888 1.00 91.69 191 LEU A N 1
ATOM 1420 C CA . LEU A 1 191 ? -6.363 -9.109 -1.038 1.00 91.69 191 LEU A CA 1
ATOM 1421 C C . LEU A 1 191 ? -6.810 -9.486 -2.450 1.00 91.69 191 LEU A C 1
ATOM 1423 O O . LEU A 1 191 ? -6.174 -10.343 -3.056 1.00 91.69 191 LEU A O 1
ATOM 1427 N N . ILE A 1 192 ? -7.835 -8.825 -2.999 1.00 87.56 192 ILE A N 1
ATOM 1428 C CA . ILE A 1 192 ? -8.289 -9.022 -4.387 1.00 87.56 192 ILE A CA 1
ATOM 1429 C C . ILE A 1 192 ? -7.158 -8.724 -5.373 1.00 87.56 192 ILE A C 1
ATOM 1431 O O . ILE A 1 192 ? -6.946 -9.489 -6.315 1.00 87.56 192 ILE A O 1
ATOM 1435 N N . ILE A 1 193 ? -6.401 -7.643 -5.166 1.00 85.12 193 ILE A N 1
ATOM 1436 C CA . ILE A 1 193 ? -5.244 -7.314 -6.010 1.00 85.12 193 ILE A CA 1
ATOM 1437 C C . ILE A 1 193 ? -4.187 -8.418 -5.899 1.00 85.12 193 ILE A C 1
ATOM 1439 O O . ILE A 1 193 ? -3.722 -8.928 -6.917 1.00 85.12 193 ILE A O 1
ATOM 1443 N N . ALA A 1 194 ? -3.840 -8.833 -4.679 1.00 86.31 194 ALA A N 1
ATOM 1444 C CA . ALA A 1 194 ? -2.812 -9.838 -4.430 1.00 86.31 194 ALA A CA 1
ATOM 1445 C C . ALA A 1 194 ? -3.183 -11.235 -4.962 1.00 86.31 194 ALA A C 1
ATOM 1447 O O . ALA A 1 194 ? -2.305 -11.975 -5.417 1.00 86.31 194 ALA A O 1
ATOM 1448 N N . THR A 1 195 ? -4.463 -11.616 -4.917 1.00 84.88 195 THR A N 1
ATOM 1449 C CA . THR A 1 195 ? -4.955 -12.880 -5.485 1.00 84.88 195 THR A CA 1
ATOM 1450 C C . THR A 1 195 ? -5.046 -12.810 -7.006 1.00 84.88 195 THR A C 1
ATOM 1452 O O . THR A 1 195 ? -4.592 -13.735 -7.682 1.00 84.88 195 THR A O 1
ATOM 1455 N N . SER A 1 196 ? -5.536 -11.699 -7.561 1.00 79.56 196 SER A N 1
ATOM 1456 C CA . SER A 1 196 ? -5.558 -11.455 -9.012 1.00 79.56 196 SER A CA 1
ATOM 1457 C C . SER A 1 196 ? -4.158 -11.521 -9.608 1.00 79.56 196 SER A C 1
ATOM 1459 O O . SER A 1 196 ? -3.953 -12.123 -10.662 1.00 79.56 196 SER A O 1
ATOM 1461 N N . ASP A 1 197 ? -3.183 -10.955 -8.900 1.00 75.75 197 ASP A N 1
ATOM 1462 C CA . ASP A 1 197 ? -1.775 -11.049 -9.238 1.00 75.75 197 ASP A CA 1
ATOM 1463 C C . ASP A 1 197 ? -1.354 -12.526 -9.307 1.00 75.75 197 ASP A C 1
ATOM 1465 O O . ASP A 1 197 ? -0.956 -12.964 -10.386 1.00 75.75 197 ASP A O 1
ATOM 1469 N N . THR A 1 198 ? -1.564 -13.330 -8.251 1.00 76.62 198 THR A N 1
ATOM 1470 C CA . THR A 1 198 ? -1.221 -14.773 -8.258 1.00 76.62 198 THR A CA 1
ATOM 1471 C C . THR A 1 198 ? -1.876 -15.571 -9.382 1.00 76.62 198 THR A C 1
ATOM 1473 O O . THR A 1 198 ? -1.202 -16.371 -10.032 1.00 76.62 198 THR A O 1
ATOM 1476 N N . VAL A 1 199 ? -3.158 -15.320 -9.648 1.00 73.12 199 VAL A N 1
ATOM 1477 C CA . VAL A 1 199 ? -3.928 -15.973 -10.714 1.00 73.12 199 VAL A CA 1
ATOM 1478 C C . VAL A 1 199 ? -3.356 -15.601 -12.082 1.00 73.12 199 VAL A C 1
ATOM 1480 O O . VAL A 1 199 ? -3.116 -16.469 -12.918 1.00 73.12 199 VAL A O 1
ATOM 1483 N N . SER A 1 200 ? -3.046 -14.321 -12.309 1.00 66.69 200 SER A N 1
ATOM 1484 C CA . SER A 1 200 ? -2.522 -13.850 -13.595 1.00 66.69 200 SER A CA 1
ATOM 1485 C C . SER A 1 200 ? -1.228 -14.551 -14.022 1.00 66.69 200 SER A C 1
ATOM 1487 O O . SER A 1 200 ? -1.028 -14.775 -15.214 1.00 66.69 200 SER A O 1
ATOM 1489 N N . TRP A 1 201 ? -0.369 -14.942 -13.075 1.00 61.88 201 TRP A N 1
ATOM 1490 C CA . TRP A 1 201 ? 0.862 -15.678 -13.374 1.00 61.88 201 TRP A CA 1
ATOM 1491 C C . TRP A 1 201 ? 0.615 -17.123 -13.776 1.00 61.88 201 TRP A C 1
ATOM 1493 O O . TRP A 1 201 ? 1.239 -17.582 -14.729 1.00 61.88 201 TRP A O 1
ATOM 1503 N N . GLN A 1 202 ? -0.309 -17.813 -13.104 1.00 62.81 202 GLN A N 1
ATOM 1504 C CA . GLN A 1 202 ? -0.645 -19.193 -13.458 1.00 62.81 202 GLN A CA 1
ATOM 1505 C C . GLN A 1 202 ? -1.200 -19.280 -14.885 1.00 62.81 202 GLN A C 1
ATOM 1507 O O . GLN A 1 202 ? -0.867 -20.202 -15.621 1.00 62.81 202 GLN A O 1
ATOM 1512 N N . PHE A 1 203 ? -1.998 -18.291 -15.299 1.00 54.28 203 PHE A N 1
ATOM 1513 C CA . PHE A 1 203 ? -2.655 -18.306 -16.608 1.00 54.28 203 PHE A CA 1
ATOM 1514 C C . PHE A 1 203 ? -1.871 -17.611 -17.730 1.00 54.28 203 PHE A C 1
ATOM 1516 O O . PHE A 1 203 ? -2.111 -17.895 -18.903 1.00 54.28 203 PHE A O 1
ATOM 1523 N N . ARG A 1 204 ? -0.961 -16.677 -17.420 1.00 54.47 204 ARG A N 1
ATOM 1524 C CA . ARG A 1 204 ? -0.191 -15.915 -18.419 1.00 54.47 204 ARG A CA 1
ATOM 1525 C C . ARG A 1 204 ? 1.231 -15.626 -17.918 1.00 54.47 204 ARG A C 1
ATOM 1527 O O . ARG A 1 204 ? 1.480 -14.529 -17.406 1.00 54.47 204 ARG A O 1
ATOM 1534 N N . PRO A 1 205 ? 2.196 -16.546 -18.101 1.00 55.50 205 PRO A N 1
ATOM 1535 C CA . PRO A 1 205 ? 3.606 -16.250 -17.873 1.00 55.50 205 PRO A CA 1
ATOM 1536 C C . PRO A 1 205 ? 4.093 -15.231 -18.917 1.00 55.50 205 PRO A C 1
ATOM 1538 O O . PRO A 1 205 ? 4.587 -15.576 -19.988 1.00 55.50 205 PRO A O 1
ATOM 1541 N N . SER A 1 206 ? 3.901 -13.943 -18.633 1.00 54.47 206 SER A N 1
ATOM 1542 C CA . SER A 1 206 ? 4.383 -12.857 -19.484 1.00 54.47 206 SER A CA 1
ATOM 1543 C C . SER A 1 206 ? 5.911 -12.849 -19.490 1.00 54.47 206 SER A C 1
ATOM 1545 O O . SER A 1 206 ? 6.536 -12.621 -18.454 1.00 54.47 206 SER A O 1
ATOM 1547 N N . LYS A 1 207 ? 6.518 -13.056 -20.662 1.00 56.19 207 LYS A N 1
ATOM 1548 C CA . LYS A 1 207 ? 7.947 -12.793 -20.868 1.00 56.19 207 LYS A CA 1
ATOM 1549 C C . LYS A 1 207 ? 8.201 -11.275 -20.757 1.00 56.19 207 LYS A C 1
ATOM 1551 O O . LYS A 1 207 ? 7.365 -10.508 -21.241 1.00 56.19 207 LYS A O 1
ATOM 1556 N N . PRO A 1 208 ? 9.302 -10.814 -20.133 1.00 55.88 208 PRO A N 1
ATOM 1557 C CA . PRO A 1 208 ? 9.641 -9.391 -20.084 1.00 55.88 208 PRO A CA 1
ATOM 1558 C C . PRO A 1 208 ? 9.734 -8.781 -21.488 1.00 55.88 208 PRO A C 1
ATOM 1560 O O . PRO A 1 208 ? 10.517 -9.248 -22.311 1.00 55.88 208 PRO A O 1
ATOM 1563 N N . THR A 1 20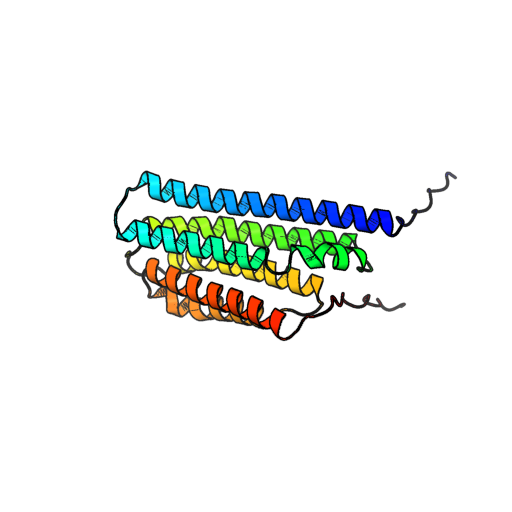9 ? 8.954 -7.733 -21.761 1.00 57.53 209 THR A N 1
ATOM 1564 C CA . THR A 1 209 ? 9.030 -6.944 -23.003 1.00 57.53 209 THR A CA 1
ATOM 1565 C C . THR A 1 209 ? 9.304 -5.478 -22.656 1.00 57.53 209 THR A C 1
ATOM 1567 O O . THR A 1 209 ? 8.352 -4.712 -22.442 1.00 57.53 209 THR A O 1
ATOM 1570 N N . PRO A 1 210 ? 10.582 -5.073 -22.527 1.00 55.16 210 PRO A N 1
ATOM 1571 C CA . PRO A 1 210 ? 10.929 -3.678 -22.280 1.00 55.16 210 PRO A CA 1
ATOM 1572 C C . PRO A 1 210 ? 10.470 -2.786 -23.451 1.00 55.16 210 PRO A C 1
ATOM 1574 O O . PRO A 1 210 ? 10.357 -3.270 -24.581 1.00 55.16 210 PRO A O 1
ATOM 1577 N N . PRO A 1 211 ? 10.172 -1.497 -23.205 1.00 49.03 211 PRO A N 1
ATOM 1578 C CA . PRO A 1 211 ? 9.605 -0.627 -24.231 1.00 49.03 211 PRO A CA 1
ATOM 1579 C C . PRO A 1 211 ? 10.620 -0.393 -25.355 1.00 49.03 211 PRO A C 1
ATOM 1581 O O . PRO A 1 211 ? 11.809 -0.216 -25.064 1.00 49.03 211 PRO A O 1
ATOM 1584 N N . PRO A 1 212 ? 10.180 -0.358 -26.630 1.00 50.19 212 PRO A N 1
ATOM 1585 C CA . PRO A 1 212 ? 11.079 -0.067 -27.736 1.00 50.19 212 PRO A CA 1
ATOM 1586 C C . PRO A 1 212 ? 11.715 1.321 -27.541 1.00 50.19 212 PRO A C 1
ATOM 1588 O O . PRO A 1 212 ? 11.072 2.223 -26.982 1.00 50.19 212 PRO A O 1
ATOM 1591 N N . PRO A 1 213 ? 12.975 1.525 -27.970 1.00 51.03 213 PRO A N 1
ATOM 1592 C CA . PRO A 1 213 ? 13.611 2.832 -27.908 1.00 51.03 213 PRO A CA 1
ATOM 1593 C C . PRO A 1 213 ? 12.718 3.861 -28.603 1.00 51.03 213 PRO A C 1
ATOM 1595 O O . PRO A 1 213 ? 12.323 3.662 -29.747 1.00 51.03 213 PRO A O 1
ATOM 1598 N N . ARG A 1 214 ? 12.392 4.973 -27.929 1.00 54.59 214 ARG A N 1
ATOM 1599 C CA . ARG A 1 214 ? 11.762 6.104 -28.618 1.00 54.59 214 ARG A CA 1
ATOM 1600 C C . ARG A 1 214 ? 12.770 6.638 -29.631 1.00 54.59 214 ARG A C 1
ATOM 1602 O O . ARG A 1 214 ? 13.723 7.313 -29.227 1.00 54.59 214 ARG A O 1
ATOM 1609 N N . GLU A 1 215 ? 12.568 6.333 -30.909 1.00 48.56 215 GLU A N 1
ATOM 1610 C CA . GLU A 1 215 ? 13.173 7.081 -32.005 1.00 48.56 215 GLU A CA 1
ATOM 1611 C C . GLU A 1 215 ? 12.744 8.537 -31.834 1.00 48.56 215 GLU A C 1
ATOM 1613 O O . GLU A 1 215 ? 11.601 8.924 -32.073 1.00 48.56 215 GLU A O 1
ATOM 1618 N N . ARG A 1 216 ? 13.652 9.352 -31.298 1.00 57.31 216 ARG A N 1
ATOM 1619 C CA . ARG A 1 216 ? 13.512 10.796 -31.402 1.00 57.31 216 ARG A CA 1
ATOM 1620 C C . ARG A 1 216 ? 13.910 11.125 -32.832 1.00 57.31 216 ARG A C 1
ATOM 1622 O O . ARG A 1 216 ? 15.048 10.856 -33.209 1.00 57.31 216 ARG A O 1
ATOM 1629 N N . TYR A 1 217 ? 12.938 11.643 -33.577 1.00 48.44 217 TYR A N 1
ATOM 1630 C CA . TYR A 1 217 ? 13.073 12.271 -34.884 1.00 48.44 217 TYR A CA 1
ATOM 1631 C C . TYR A 1 217 ? 14.465 12.881 -35.083 1.00 48.44 217 TYR A C 1
ATOM 1633 O O . TYR A 1 217 ? 14.872 13.766 -34.329 1.00 48.44 217 TYR A O 1
ATOM 1641 N N . ARG A 1 218 ? 15.174 12.396 -36.107 1.00 46.62 218 ARG A N 1
ATOM 1642 C CA . ARG A 1 218 ? 16.191 13.194 -36.788 1.00 46.62 218 ARG A CA 1
ATOM 1643 C C . ARG A 1 218 ? 15.444 14.325 -37.494 1.00 46.62 218 ARG A C 1
ATOM 1645 O O . ARG A 1 218 ? 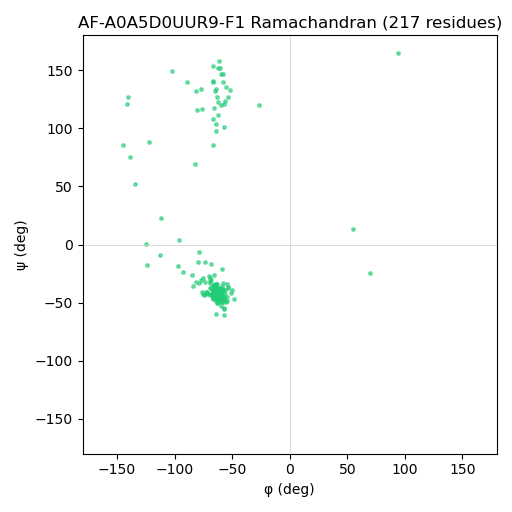14.718 14.062 -38.449 1.00 46.62 218 ARG A O 1
ATOM 1652 N N . GLY A 1 219 ? 15.589 15.531 -36.968 1.00 45.47 219 GLY A N 1
ATOM 1653 C CA . GLY A 1 219 ? 15.281 16.799 -37.615 1.00 45.47 219 GLY A CA 1
ATOM 1654 C C . GLY A 1 219 ? 16.436 17.729 -37.315 1.00 45.47 219 GLY A C 1
ATOM 1655 O O . GLY A 1 219 ? 16.812 17.772 -36.120 1.00 45.47 219 GLY A O 1
#

Foldseek 3Di:
DDDDDDDDDDDLVVQLVVQVVLLVVLVVVVVVLLVVLLVLLVVLDVVPHDDPQLVLLSVLLVLLSVLLVLLCVLPSPPQRSVQLSPDPCNVVLSVQLVVLSVQLSQLSVLCSVLSSCCNVFVADFQALVSLCSNLVSVLSNLVSSQSNVCQWAVDRDVLSVVLNVVSVVCSVVCSRPGSNVSSVVSSVSSVSSSVVSVVCCVVDVDDTDGDDPPPDDDD

pLDDT: mean 78.64, std 15.6, range [42.66, 97.12]